Protein AF-A0A514EIB0-F1 (afdb_monomer_lite)

Secondary structure (DSSP, 8-state):
----------------------------PPPP------S-PPPPPPPPP---PPPP---------------------PPPPPHHHHHHHHHHHHHHHHHHHHT-SSHHHHHHHHHHHHHHHHTT--SSS-HHHIIIIIIHHHHHHTTTPPP---S-GGGGGT--HHHHHHHHHHHHHHHHHHHT-

Radius of gyration: 30.96 Å; chains: 1; bounding box: 53×84×100 Å

Sequence (185 aa):
MKTSLGRSQTGPIQHAQEIAQEHSPAGLSAPHSDARFQEGLPPAPARPRRTTQPVAGVSTPERGSGASQFSPGPAVFAPADTPRQLMARAQKIIDRNARLIRTAPSEDAKLSAIARCCQGLKGAHLFDDGNARTRGMLVVNKLLLENDLRPALMEDPNRFDGFSIDELIAEIKQCQATFAHYSAQ

Foldseek 3Di:
DDDDDDDDDDDDDDDDDDDDDDDDDDDDDDDDDPPPPDDDDDDDDDDDDDDDDDDDDDDDDDDDDDPPPPDPDPPPDDDDDDLVRLVVQLVVLVVQLVVQLVPQPDPLSNLLSLLSSLLSQVVSCNDPDCSLVCSQQPSSQVSCVVSVHAGFPQPGSCCSVDDDSVVSSVRRVVRSVVVVVVVVD

Structure (mmCIF, N/CA/C/O backbone):
data_AF-A0A514EIB0-F1
#
_entry.id   AF-A0A514EIB0-F1
#
loop_
_atom_site.group_PDB
_atom_site.id
_atom_site.type_symbol
_atom_site.label_atom_id
_atom_site.label_alt_id
_atom_site.label_comp_id
_atom_site.label_asym_id
_atom_site.label_entity_id
_atom_site.label_seq_id
_atom_site.pdbx_PDB_ins_code
_atom_site.Cartn_x
_atom_site.Cartn_y
_atom_site.Cartn_z
_atom_site.occupancy
_atom_site.B_iso_or_equiv
_atom_site.auth_seq_id
_atom_site.auth_comp_id
_atom_site.auth_asym_id
_atom_site.auth_atom_id
_atom_site.pdbx_PDB_model_num
ATOM 1 N N . MET A 1 1 ? 27.616 -22.445 62.007 1.00 39.69 1 MET A N 1
ATOM 2 C CA . MET A 1 1 ? 27.258 -23.872 62.191 1.00 39.69 1 MET A CA 1
ATOM 3 C C . MET A 1 1 ? 26.067 -24.152 61.270 1.00 39.69 1 MET A C 1
ATOM 5 O O . MET A 1 1 ? 25.085 -23.449 61.419 1.00 39.69 1 MET A O 1
ATOM 9 N N . LYS A 1 2 ? 26.293 -24.777 60.094 1.00 39.00 2 LYS A N 1
ATOM 10 C CA . LYS A 1 2 ? 25.853 -26.151 59.697 1.00 39.00 2 LYS A CA 1
ATOM 11 C C . LYS A 1 2 ? 24.305 -26.292 59.764 1.00 39.00 2 LYS A C 1
ATOM 13 O O . LYS A 1 2 ? 23.784 -26.084 60.843 1.00 39.00 2 LYS A O 1
ATOM 18 N N . THR A 1 3 ? 23.506 -26.573 58.715 1.00 39.53 3 THR A N 1
ATOM 19 C CA . THR A 1 3 ? 23.655 -27.517 57.575 1.00 39.53 3 THR A CA 1
ATOM 20 C C . THR A 1 3 ? 22.498 -27.419 56.541 1.00 39.53 3 THR A C 1
ATOM 22 O O . THR A 1 3 ? 21.392 -27.043 56.906 1.00 39.53 3 THR A O 1
ATOM 25 N N . SER A 1 4 ? 22.813 -27.845 55.298 1.00 42.53 4 SER A N 1
ATOM 26 C CA . SER A 1 4 ? 22.027 -28.444 54.174 1.00 42.53 4 SER A CA 1
ATOM 27 C C . SER A 1 4 ? 20.788 -27.727 53.600 1.00 42.53 4 SER A C 1
ATOM 29 O O . SER A 1 4 ? 19.801 -27.561 54.300 1.00 42.53 4 SER A O 1
ATOM 31 N N . LEU A 1 5 ? 20.761 -27.247 52.342 1.00 45.09 5 LEU A N 1
ATOM 32 C CA . LEU A 1 5 ? 20.793 -27.934 51.022 1.00 45.09 5 LEU A CA 1
ATOM 33 C C . LEU A 1 5 ? 19.749 -29.053 50.834 1.00 45.09 5 LEU A C 1
ATOM 35 O O . LEU A 1 5 ? 19.984 -30.196 51.211 1.00 45.09 5 LEU A O 1
ATOM 39 N N . GLY A 1 6 ? 18.661 -28.724 50.130 1.00 44.00 6 GLY A N 1
ATOM 40 C CA . GLY A 1 6 ? 17.777 -29.669 49.447 1.00 44.00 6 GLY A CA 1
ATOM 41 C C . GLY A 1 6 ? 17.762 -29.373 47.944 1.00 44.00 6 GLY A C 1
ATOM 42 O O . GLY A 1 6 ? 17.186 -28.380 47.512 1.00 44.00 6 GLY A O 1
ATOM 43 N N . ARG A 1 7 ? 18.432 -30.220 47.153 1.00 48.41 7 ARG A N 1
ATOM 44 C CA . ARG A 1 7 ? 18.275 -30.341 45.692 1.00 48.41 7 ARG A CA 1
ATOM 45 C C . ARG A 1 7 ? 17.220 -31.411 45.410 1.00 48.41 7 ARG A C 1
ATOM 47 O O . ARG A 1 7 ? 17.312 -32.483 45.998 1.00 48.41 7 ARG A O 1
ATOM 54 N N . SER A 1 8 ? 16.326 -31.178 44.451 1.00 45.25 8 SER A N 1
ATOM 55 C CA . SER A 1 8 ? 15.713 -32.197 43.572 1.00 45.25 8 SER A CA 1
ATOM 56 C C . SER A 1 8 ? 14.836 -31.499 42.534 1.00 45.25 8 SER A C 1
ATOM 58 O O . SER A 1 8 ? 14.226 -30.494 42.865 1.00 45.25 8 SER A O 1
ATOM 60 N N . GLN A 1 9 ? 14.652 -31.939 41.297 1.00 46.66 9 GLN A N 1
ATOM 61 C CA . GLN A 1 9 ? 15.405 -32.754 40.345 1.00 46.66 9 GLN A CA 1
ATOM 62 C C . GLN A 1 9 ? 14.824 -32.327 38.984 1.00 46.66 9 GLN A C 1
ATOM 64 O O . GLN A 1 9 ? 13.614 -32.167 38.844 1.00 46.66 9 GLN A O 1
ATOM 69 N N . THR A 1 10 ? 15.683 -32.113 37.997 1.00 43.53 10 THR A N 1
ATOM 70 C CA . THR A 1 10 ? 15.323 -31.981 36.583 1.00 43.53 10 THR A CA 1
ATOM 71 C C . THR A 1 10 ? 15.019 -33.361 36.005 1.00 43.53 10 THR A C 1
ATOM 73 O O . THR A 1 10 ? 15.870 -34.244 36.094 1.00 43.53 10 THR A O 1
ATOM 76 N N . GLY A 1 11 ? 13.861 -33.524 35.366 1.00 37.38 11 GLY A N 1
ATOM 77 C CA . GLY A 1 11 ? 13.565 -34.636 34.461 1.00 37.38 11 GLY A CA 1
ATOM 78 C C . GLY A 1 11 ? 13.187 -34.094 33.074 1.00 37.38 11 GLY A C 1
ATOM 79 O O . GLY A 1 11 ? 12.443 -33.114 33.015 1.00 37.38 11 GLY A O 1
ATOM 80 N N . PRO A 1 12 ? 13.702 -34.662 31.968 1.00 43.81 12 PRO A N 1
ATOM 81 C CA . PRO A 1 12 ? 13.370 -34.239 30.611 1.00 43.81 12 PRO A CA 1
ATOM 82 C C . PRO A 1 12 ? 12.111 -34.961 30.109 1.00 43.81 12 PRO A C 1
ATOM 84 O O . PRO A 1 12 ? 11.992 -36.174 30.260 1.00 43.81 12 PRO A O 1
ATOM 87 N N . ILE A 1 13 ? 11.199 -34.239 29.456 1.00 41.59 13 ILE A N 1
ATOM 88 C CA . ILE A 1 13 ? 10.152 -34.853 28.630 1.00 41.59 13 ILE A CA 1
ATOM 89 C C . ILE A 1 13 ? 10.617 -34.750 27.177 1.00 41.59 13 ILE A C 1
ATOM 91 O O . ILE A 1 13 ? 10.621 -33.673 26.582 1.00 41.59 13 ILE A O 1
ATOM 95 N N . GLN A 1 14 ? 11.079 -35.880 26.646 1.00 43.31 14 GLN A N 1
ATOM 96 C CA . GLN A 1 14 ? 11.332 -36.103 25.228 1.00 43.31 14 GLN A CA 1
ATOM 97 C C . GLN A 1 14 ? 10.081 -36.681 24.550 1.00 43.31 14 GLN A C 1
ATOM 99 O O . GLN A 1 14 ? 9.364 -37.480 25.143 1.00 43.31 14 GLN A O 1
ATOM 104 N N . HIS A 1 15 ? 9.939 -36.325 23.272 1.00 37.16 15 HIS A N 1
ATOM 105 C CA . HIS A 1 15 ? 9.245 -37.036 22.195 1.00 37.16 15 HIS A CA 1
ATOM 106 C C . HIS A 1 15 ? 7.719 -37.224 22.242 1.00 37.16 15 HIS A C 1
ATOM 108 O O . HIS A 1 15 ? 7.193 -38.119 22.890 1.00 37.16 15 HIS A O 1
ATOM 114 N N . ALA A 1 16 ? 7.052 -36.506 21.334 1.00 40.28 16 ALA A N 1
ATOM 115 C CA . ALA A 1 16 ? 6.140 -37.123 20.371 1.00 40.28 16 ALA A CA 1
ATOM 116 C C . ALA A 1 16 ? 6.219 -36.348 19.037 1.00 40.28 16 ALA A C 1
ATOM 118 O O . ALA A 1 16 ? 5.745 -35.219 18.924 1.00 40.28 16 ALA A O 1
ATOM 119 N N . GLN A 1 17 ? 6.910 -36.938 18.060 1.00 40.88 17 GLN A N 1
ATOM 120 C CA . GLN A 1 17 ? 6.708 -36.699 16.627 1.00 40.88 17 GLN A CA 1
ATOM 121 C C . GLN A 1 17 ? 5.754 -37.788 16.111 1.00 40.88 17 GLN A C 1
ATOM 123 O O . GLN A 1 17 ? 5.629 -38.820 16.768 1.00 40.88 17 GLN A O 1
ATOM 128 N N . GLU A 1 18 ? 5.194 -37.565 14.914 1.00 34.59 18 GLU A N 1
ATOM 129 C CA . GLU A 1 18 ? 4.350 -38.488 14.125 1.00 34.59 18 GLU A CA 1
ATOM 130 C C . GLU A 1 18 ? 2.862 -38.415 14.533 1.00 34.59 18 GLU A C 1
ATOM 132 O O . GLU A 1 18 ? 2.504 -38.600 15.687 1.00 34.59 18 GLU A O 1
ATOM 137 N N . ILE A 1 19 ? 1.931 -38.005 13.665 1.00 40.59 19 ILE A N 1
ATOM 138 C CA . ILE A 1 19 ? 1.515 -38.704 12.441 1.00 40.59 19 ILE A CA 1
ATOM 139 C C . ILE A 1 19 ? 1.072 -37.697 11.364 1.00 40.59 19 ILE A C 1
ATOM 141 O O . ILE A 1 19 ? 0.271 -36.794 11.610 1.00 40.59 19 ILE A O 1
ATOM 145 N N . ALA A 1 20 ? 1.582 -37.902 10.151 1.00 36.16 20 ALA A N 1
ATOM 146 C CA . ALA A 1 20 ? 1.023 -37.400 8.904 1.00 36.16 20 ALA A CA 1
ATOM 147 C C . ALA A 1 20 ? 0.007 -38.415 8.360 1.00 36.16 20 ALA A C 1
ATOM 149 O O . ALA A 1 20 ? 0.316 -39.600 8.374 1.00 36.16 20 ALA A O 1
ATOM 150 N N . GLN A 1 21 ? -1.142 -37.956 7.852 1.00 35.81 21 GLN A N 1
ATOM 151 C CA . GLN A 1 21 ? -1.879 -38.523 6.703 1.00 35.81 21 GLN A CA 1
ATOM 152 C C . GLN A 1 21 ? -3.160 -37.702 6.478 1.00 35.81 21 GLN A C 1
ATOM 154 O O . GLN A 1 21 ? -3.948 -37.483 7.389 1.00 35.81 21 GLN A O 1
ATOM 159 N N . GLU A 1 22 ? -3.204 -36.976 5.362 1.00 36.25 22 GLU A N 1
ATOM 160 C CA . GLU A 1 22 ? -4.049 -37.284 4.197 1.00 36.25 22 GLU A CA 1
ATOM 161 C C . GLU A 1 22 ? -5.523 -36.915 4.383 1.00 36.25 22 GLU A C 1
ATOM 163 O O . GLU A 1 22 ? -6.283 -37.645 4.994 1.00 36.25 22 GLU A O 1
ATOM 168 N N . HIS A 1 23 ? -5.934 -35.811 3.753 1.00 38.06 23 HIS A N 1
ATOM 169 C CA . HIS A 1 23 ? -7.174 -35.765 2.978 1.00 38.06 23 HIS A CA 1
ATOM 170 C C . HIS A 1 23 ? -7.097 -34.620 1.958 1.00 38.06 23 HIS A C 1
ATOM 172 O O . HIS A 1 23 ? -7.305 -33.451 2.272 1.00 38.06 23 HIS A O 1
ATOM 178 N N . SER A 1 24 ? -6.778 -34.986 0.714 1.00 36.78 24 SER A N 1
ATOM 179 C CA . SER A 1 24 ? -7.156 -34.220 -0.477 1.00 36.78 24 SER A CA 1
ATOM 180 C C . SER A 1 24 ? -8.652 -34.395 -0.733 1.00 36.78 24 SER A C 1
ATOM 182 O O . SER A 1 24 ? -9.109 -35.539 -0.776 1.00 36.78 24 SER A O 1
ATOM 184 N N . PRO A 1 25 ? -9.392 -33.321 -1.039 1.00 44.09 25 PRO A N 1
ATOM 185 C CA . PRO A 1 25 ? -10.568 -33.421 -1.876 1.00 44.09 25 PRO A CA 1
ATOM 186 C C . PRO A 1 25 ? -10.284 -32.853 -3.269 1.00 44.09 25 PRO A C 1
ATOM 188 O O . PRO A 1 25 ? -9.871 -31.711 -3.461 1.00 44.09 25 PRO A O 1
ATOM 191 N N . ALA A 1 26 ? -10.515 -33.744 -4.224 1.00 34.06 26 ALA A N 1
ATOM 192 C CA . ALA A 1 26 ? -10.728 -33.554 -5.644 1.00 34.06 26 ALA A CA 1
ATOM 193 C C . ALA A 1 26 ? -11.260 -32.175 -6.090 1.00 34.06 26 ALA A C 1
ATOM 195 O O . ALA A 1 26 ? -12.262 -31.675 -5.589 1.00 34.06 26 ALA A O 1
ATOM 196 N N . GLY A 1 27 ? -10.621 -31.660 -7.144 1.00 35.91 27 GLY A N 1
ATOM 197 C CA . GLY A 1 27 ? -11.276 -31.234 -8.383 1.00 35.91 27 GLY A CA 1
ATOM 198 C C . GLY A 1 27 ? -12.463 -30.281 -8.270 1.00 35.91 27 GLY A C 1
ATOM 199 O O . GLY A 1 27 ? -13.610 -30.715 -8.300 1.00 35.91 27 GLY A O 1
ATOM 200 N N . LEU A 1 28 ? -12.185 -28.977 -8.306 1.00 35.09 28 LEU A N 1
ATOM 201 C CA . LEU A 1 28 ? -13.162 -27.986 -8.748 1.00 35.09 28 LEU A CA 1
ATOM 202 C C . LEU A 1 28 ? -12.882 -27.626 -10.206 1.00 35.09 28 LEU A C 1
ATOM 204 O O . LEU A 1 28 ? -11.866 -27.022 -10.549 1.00 35.09 28 LEU A O 1
ATOM 208 N N . SER A 1 29 ? -13.800 -28.085 -11.050 1.00 38.69 29 SER A N 1
ATOM 209 C CA . SER A 1 29 ? -13.884 -27.854 -12.483 1.00 38.69 29 SER A CA 1
ATOM 210 C C . SER A 1 29 ? -13.818 -26.369 -12.838 1.00 38.69 29 SER A C 1
ATOM 212 O O . SER A 1 29 ? -14.474 -25.531 -12.221 1.00 38.69 29 SER A O 1
ATOM 214 N N . ALA A 1 30 ? -13.049 -26.065 -13.882 1.00 42.59 30 ALA A N 1
ATOM 215 C CA . ALA A 1 30 ? -13.019 -24.759 -14.521 1.00 42.59 30 ALA A CA 1
ATOM 216 C C . ALA A 1 30 ? -14.420 -24.377 -15.043 1.00 42.59 30 ALA A C 1
ATOM 218 O O . ALA A 1 30 ? -15.066 -25.207 -15.690 1.00 42.59 30 ALA A O 1
ATOM 219 N N . PRO A 1 31 ? -14.899 -23.142 -14.822 1.00 45.41 31 PRO A N 1
ATOM 220 C CA . PRO A 1 31 ? -16.075 -22.653 -15.519 1.00 45.41 31 PRO A CA 1
ATOM 221 C C . PRO A 1 31 ? -15.732 -22.370 -16.986 1.00 45.41 31 PRO A C 1
ATOM 223 O O . PRO A 1 31 ? -14.736 -21.721 -17.309 1.00 45.41 31 PRO A O 1
ATOM 226 N N . HIS A 1 32 ? -16.584 -22.905 -17.856 1.00 41.56 32 HIS A N 1
ATOM 227 C CA . HIS A 1 32 ? -16.588 -22.723 -19.298 1.00 41.56 32 HIS A CA 1
ATOM 228 C C . HIS A 1 32 ? -16.446 -21.249 -19.704 1.00 41.56 32 HIS A C 1
ATOM 230 O O . HIS A 1 32 ? -17.174 -20.375 -19.236 1.00 41.56 32 HIS A O 1
ATOM 236 N N . SER A 1 33 ? -15.525 -21.000 -20.630 1.00 40.53 33 SER A N 1
ATOM 237 C CA . SER A 1 33 ? -15.411 -19.772 -21.404 1.00 40.53 33 SER A CA 1
ATOM 238 C C . SER A 1 33 ? -16.619 -19.641 -22.333 1.00 40.53 33 SER A C 1
ATOM 240 O O . SER A 1 33 ? -16.686 -20.270 -23.389 1.00 40.53 33 SER A O 1
ATOM 242 N N . ASP A 1 34 ? -17.587 -18.823 -21.928 1.00 39.88 34 ASP A N 1
ATOM 243 C CA . ASP A 1 34 ? -18.752 -18.492 -22.742 1.00 39.88 34 ASP A CA 1
ATOM 244 C C . ASP A 1 34 ? -18.348 -17.465 -23.817 1.00 39.88 34 ASP A C 1
ATOM 246 O O . ASP A 1 34 ? -18.194 -16.267 -23.571 1.00 39.88 34 ASP A O 1
ATOM 250 N N . ALA A 1 35 ? -18.104 -17.955 -25.032 1.00 45.22 35 ALA A N 1
ATOM 251 C CA . ALA A 1 35 ? -17.693 -17.175 -26.199 1.00 45.22 35 ALA A CA 1
ATOM 252 C C . ALA A 1 35 ? -18.882 -16.452 -26.869 1.00 45.22 35 ALA A C 1
ATOM 254 O O . ALA A 1 35 ? -19.117 -16.607 -28.066 1.00 45.22 35 ALA A O 1
ATOM 255 N N . ARG A 1 36 ? -19.665 -15.677 -26.105 1.00 47.84 36 ARG A N 1
ATOM 256 C CA . ARG A 1 36 ? -20.861 -14.968 -26.613 1.00 47.84 36 ARG A CA 1
ATOM 257 C C . ARG A 1 36 ? -20.947 -13.490 -26.231 1.00 47.84 36 ARG A C 1
ATOM 259 O O . ARG A 1 36 ? -22.035 -12.962 -26.036 1.00 47.84 36 ARG A O 1
ATOM 266 N N . PHE A 1 37 ? -19.814 -12.797 -26.156 1.00 46.97 37 PHE A N 1
ATOM 267 C CA . PHE A 1 37 ? -19.809 -11.341 -25.971 1.00 46.97 37 PHE A CA 1
ATOM 268 C C . PHE A 1 37 ? -18.723 -10.652 -26.806 1.00 46.97 37 PHE A C 1
ATOM 270 O O . PHE A 1 37 ? -17.887 -9.911 -26.300 1.00 46.97 37 PHE A O 1
ATOM 277 N N . GLN A 1 38 ? -18.720 -10.912 -28.112 1.00 45.69 38 GLN A N 1
ATOM 278 C CA . GLN A 1 38 ? -18.010 -10.082 -29.085 1.00 45.69 38 GLN A CA 1
ATOM 279 C C . GLN A 1 38 ? -18.824 -9.998 -30.369 1.00 45.69 38 GLN A C 1
ATOM 281 O O . GLN A 1 38 ? -18.552 -10.719 -31.314 1.00 45.69 38 GLN A O 1
ATOM 286 N N . GLU A 1 39 ? -19.826 -9.126 -30.400 1.00 48.59 39 GLU A N 1
ATOM 287 C CA . GLU A 1 39 ? -20.305 -8.527 -31.647 1.00 48.59 39 GLU A CA 1
ATOM 288 C C . GLU A 1 39 ? -21.181 -7.316 -31.305 1.00 48.59 39 GLU A C 1
ATOM 290 O O . GLU A 1 39 ? -22.146 -7.433 -30.554 1.00 48.59 39 GLU A O 1
ATOM 295 N N . GLY A 1 40 ? -20.824 -6.137 -31.826 1.00 53.25 40 GLY A N 1
ATOM 296 C CA . GLY A 1 40 ? -21.746 -4.996 -31.871 1.00 53.25 40 GLY A CA 1
ATOM 297 C C . GLY A 1 40 ? -21.392 -3.735 -31.078 1.00 53.25 40 GLY A C 1
ATOM 298 O O . GLY A 1 40 ? -22.308 -3.008 -30.704 1.00 53.25 40 GLY A O 1
ATOM 299 N N . LEU A 1 41 ? -20.114 -3.405 -30.850 1.00 52.34 41 LEU A N 1
ATOM 300 C CA . LEU A 1 41 ? -19.773 -2.019 -30.491 1.00 52.34 41 LEU A CA 1
ATOM 301 C C . LEU A 1 41 ? -19.657 -1.168 -31.771 1.00 52.34 41 LEU A C 1
ATOM 303 O O . LEU A 1 41 ? -18.836 -1.494 -32.631 1.00 52.34 41 LEU A O 1
ATOM 307 N N . PRO A 1 42 ? -20.452 -0.091 -31.931 1.00 64.31 42 PRO A N 1
ATOM 308 C CA . PRO A 1 42 ? -20.315 0.808 -33.071 1.00 64.31 42 PRO A CA 1
ATOM 309 C C . PRO A 1 42 ? -18.974 1.561 -33.007 1.00 64.31 42 PRO A C 1
ATOM 311 O O . PRO A 1 42 ? -18.491 1.866 -31.911 1.00 64.31 42 PRO A O 1
ATOM 314 N N . PRO A 1 43 ? -18.359 1.894 -34.157 1.00 63.28 43 PRO A N 1
ATOM 315 C CA . PRO A 1 43 ? -17.125 2.665 -34.172 1.00 63.28 43 PRO A CA 1
ATOM 316 C C . PRO A 1 43 ? -17.343 4.047 -33.543 1.00 63.28 43 PRO A C 1
ATOM 318 O O . PRO A 1 43 ? -18.335 4.727 -33.813 1.00 63.28 43 PRO A O 1
ATOM 321 N N . ALA A 1 44 ? -16.394 4.468 -32.707 1.00 57.19 44 ALA A N 1
ATOM 322 C CA . ALA A 1 44 ? -16.401 5.790 -32.093 1.00 57.19 44 ALA A CA 1
ATOM 323 C C . ALA A 1 44 ? -16.392 6.898 -33.172 1.00 57.19 44 ALA A C 1
ATOM 325 O O . ALA A 1 44 ? -15.661 6.779 -34.160 1.00 57.19 44 ALA A O 1
ATOM 326 N N . PRO A 1 45 ? -17.155 7.994 -33.001 1.00 60.16 45 PRO A N 1
ATOM 327 C CA . PRO A 1 45 ? -17.174 9.079 -33.973 1.00 60.16 45 PRO A CA 1
ATOM 328 C C . PRO A 1 45 ? -15.811 9.780 -34.049 1.00 60.16 45 PRO A C 1
ATOM 330 O O . PRO A 1 45 ? -15.185 10.095 -33.032 1.00 60.16 45 PRO A O 1
ATOM 333 N N . ALA A 1 46 ? -15.364 10.055 -35.275 1.00 51.97 46 ALA A N 1
ATOM 334 C CA . ALA A 1 46 ? -14.137 10.791 -35.544 1.00 51.97 46 ALA A CA 1
ATOM 335 C C . ALA A 1 46 ? -14.206 12.202 -34.932 1.00 51.97 46 ALA A C 1
ATOM 337 O O . ALA A 1 46 ? -15.089 12.997 -35.257 1.00 51.97 46 ALA A O 1
ATOM 338 N N . ARG A 1 47 ? -13.255 12.535 -34.049 1.00 53.03 47 ARG A N 1
ATOM 339 C CA . ARG A 1 47 ? -13.106 13.901 -33.527 1.00 53.03 47 ARG A CA 1
ATOM 340 C C . ARG A 1 47 ? -12.661 14.842 -34.656 1.00 53.03 47 ARG A C 1
ATOM 342 O O . ARG A 1 47 ? -11.643 14.559 -35.292 1.00 53.03 47 ARG A O 1
ATOM 349 N N . PRO A 1 48 ? -13.337 15.981 -34.882 1.00 45.38 48 PRO A N 1
ATOM 350 C CA . PRO A 1 48 ? -12.864 16.969 -35.840 1.00 45.38 48 PRO A CA 1
ATOM 351 C C . PRO A 1 48 ? -11.538 17.582 -35.367 1.00 45.38 48 PRO A C 1
ATOM 353 O O . PRO A 1 48 ? -11.400 18.018 -34.221 1.00 45.38 48 PRO A O 1
ATOM 356 N N . ARG A 1 49 ? -10.549 17.617 -36.270 1.00 47.47 49 ARG A N 1
ATOM 357 C CA . ARG A 1 49 ? -9.291 18.348 -36.074 1.00 47.47 49 ARG A CA 1
ATOM 358 C C . ARG A 1 49 ? -9.605 19.836 -35.937 1.00 47.47 49 ARG A C 1
ATOM 360 O O . ARG A 1 49 ? -10.113 20.455 -36.866 1.00 47.47 49 ARG A O 1
ATOM 367 N N . ARG A 1 50 ? -9.270 20.415 -34.785 1.00 39.03 50 ARG A N 1
ATOM 368 C CA . ARG A 1 50 ? -9.331 21.861 -34.564 1.00 39.03 50 ARG A CA 1
ATOM 369 C C . ARG A 1 50 ? -8.158 22.509 -35.305 1.00 39.03 50 ARG A C 1
ATOM 371 O O . ARG A 1 50 ? -7.029 22.482 -34.828 1.00 39.03 50 ARG A O 1
ATOM 378 N N . THR A 1 51 ? -8.417 23.050 -36.489 1.00 44.66 51 THR A N 1
ATOM 379 C CA . THR A 1 51 ? -7.512 23.967 -37.192 1.00 44.66 51 THR A CA 1
ATOM 380 C C . THR A 1 51 ? -7.461 25.290 -36.436 1.00 44.66 51 THR A C 1
ATOM 382 O O . THR A 1 51 ? -8.440 26.033 -36.413 1.00 44.66 51 THR A O 1
ATOM 385 N N . THR A 1 52 ? -6.332 25.589 -35.800 1.00 44.84 52 THR A N 1
ATOM 386 C CA . THR A 1 52 ? -6.031 26.928 -35.285 1.00 44.84 52 THR A CA 1
ATOM 387 C C . THR A 1 52 ? -5.518 27.788 -36.437 1.00 44.84 52 THR A C 1
ATOM 389 O O . THR A 1 52 ? -4.444 27.516 -36.971 1.00 44.84 52 THR A O 1
ATOM 392 N N . GLN A 1 53 ? -6.280 28.809 -36.832 1.00 43.12 53 GLN A N 1
ATOM 393 C CA . GLN A 1 53 ? -5.751 29.903 -37.651 1.00 43.12 53 GLN A CA 1
ATOM 394 C C . GLN A 1 53 ? -4.880 30.828 -36.780 1.00 43.12 53 GLN A C 1
ATOM 396 O O . GLN A 1 53 ? -5.219 31.035 -35.612 1.00 43.12 53 GLN A O 1
ATOM 401 N N . PRO A 1 54 ? -3.783 31.397 -37.310 1.00 40.06 54 PRO A N 1
ATOM 402 C CA . PRO A 1 54 ? -2.982 32.374 -36.587 1.00 40.06 54 PRO A CA 1
ATOM 403 C C . PRO A 1 54 ? -3.645 33.757 -36.656 1.00 40.06 54 PRO A C 1
ATOM 405 O O . PRO A 1 54 ? -3.959 34.259 -37.733 1.00 40.06 54 PRO A O 1
ATOM 408 N N . VAL A 1 55 ? -3.849 34.377 -35.493 1.00 46.25 55 VAL A N 1
ATOM 409 C CA . VAL A 1 55 ? -4.291 35.772 -35.381 1.00 46.25 55 VAL A CA 1
ATOM 410 C C . VAL A 1 55 ? -3.073 36.675 -35.568 1.00 46.25 55 VAL A C 1
ATOM 412 O O . VAL A 1 55 ? -2.065 36.524 -34.878 1.00 46.25 55 VAL A O 1
ATOM 415 N N . ALA A 1 56 ? -3.165 37.593 -36.526 1.00 39.78 56 ALA A N 1
ATOM 416 C CA . ALA A 1 56 ? -2.157 38.603 -36.797 1.00 39.78 56 ALA A CA 1
ATOM 417 C C . ALA A 1 56 ? -2.224 39.748 -35.774 1.00 39.78 56 ALA A C 1
ATOM 419 O O . ALA A 1 56 ? -3.302 40.266 -35.489 1.00 39.78 56 ALA A O 1
ATOM 420 N N . GLY A 1 57 ? -1.047 40.186 -35.321 1.00 41.84 57 GLY A N 1
ATOM 421 C CA . GLY A 1 57 ? -0.825 41.508 -34.737 1.00 41.84 57 GLY A CA 1
ATOM 422 C C . GLY A 1 57 ? -0.782 41.546 -33.212 1.00 41.84 57 GLY A C 1
ATOM 423 O O . GLY A 1 57 ? -1.812 41.449 -32.561 1.00 41.84 57 GLY A O 1
ATOM 424 N N . VAL A 1 58 ? 0.413 41.758 -32.655 1.00 39.66 58 VAL A N 1
ATOM 425 C CA . VAL A 1 58 ? 0.710 42.813 -31.669 1.00 39.66 58 VAL A CA 1
ATOM 426 C C . VAL A 1 58 ? 2.232 42.907 -31.503 1.00 39.66 58 VAL A C 1
ATOM 428 O O . VAL A 1 58 ? 2.961 41.921 -31.557 1.00 39.66 58 VAL A O 1
ATOM 431 N N . SER A 1 59 ? 2.667 44.153 -31.395 1.00 36.62 59 SER A N 1
ATOM 432 C CA . SER A 1 59 ? 3.999 44.710 -31.572 1.00 36.62 59 SER A CA 1
ATOM 433 C C . SER A 1 59 ? 5.052 44.277 -30.546 1.00 36.62 59 SER A C 1
ATOM 435 O O . SER A 1 59 ? 4.778 44.079 -29.365 1.00 36.62 59 SER A O 1
ATOM 437 N N . THR A 1 60 ? 6.287 44.224 -31.038 1.00 42.75 60 THR A N 1
ATOM 438 C CA . THR A 1 60 ? 7.562 44.038 -30.336 1.00 42.75 60 THR A CA 1
ATOM 439 C C . THR A 1 60 ? 7.804 45.091 -29.247 1.00 42.75 60 THR A C 1
ATOM 441 O O . THR A 1 60 ? 7.474 46.263 -29.434 1.00 42.75 60 THR A O 1
ATOM 444 N N . PRO A 1 61 ? 8.542 44.722 -28.189 1.00 43.47 61 PRO A N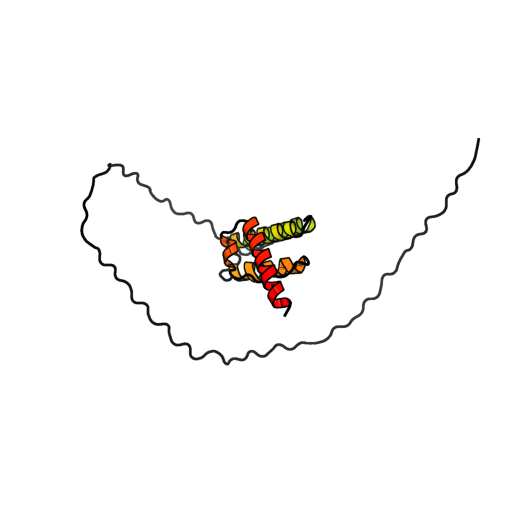 1
ATOM 445 C CA . PRO A 1 61 ? 9.674 45.551 -27.799 1.00 43.47 61 PRO A CA 1
ATOM 446 C C . PRO A 1 61 ? 10.975 44.743 -27.810 1.00 43.47 61 PRO A C 1
ATOM 448 O O . PRO A 1 61 ? 11.042 43.608 -27.335 1.00 43.47 61 PRO A O 1
ATOM 451 N N . GLU A 1 62 ? 12.005 45.361 -28.381 1.00 45.53 62 GLU A N 1
ATOM 452 C CA . GLU A 1 62 ? 13.364 44.842 -28.454 1.00 45.53 62 GLU A CA 1
ATOM 453 C C . GLU A 1 62 ? 13.917 44.474 -27.075 1.00 45.53 62 GLU A C 1
ATOM 455 O O . GLU A 1 62 ? 13.812 45.237 -26.110 1.00 45.53 62 GLU A O 1
ATOM 460 N N . ARG A 1 63 ? 14.566 43.309 -26.989 1.00 40.25 63 ARG A N 1
ATOM 461 C CA . ARG A 1 63 ? 15.384 42.947 -25.834 1.00 40.25 63 ARG A CA 1
ATOM 462 C C . ARG A 1 63 ? 16.581 42.106 -26.272 1.00 40.25 63 ARG A C 1
ATOM 464 O O . ARG A 1 63 ? 16.432 40.939 -26.605 1.00 40.25 63 ARG A O 1
ATOM 471 N N . GLY A 1 64 ? 17.752 42.740 -26.215 1.00 38.16 64 GLY A N 1
ATOM 472 C CA . GLY A 1 64 ? 19.028 42.139 -25.823 1.00 38.16 64 GLY A CA 1
ATOM 473 C C . GLY A 1 64 ? 19.559 40.999 -26.686 1.00 38.16 64 GLY A C 1
ATOM 474 O O . GLY A 1 64 ? 19.250 39.834 -26.457 1.00 38.16 64 GLY A O 1
ATOM 475 N N . SER A 1 65 ? 20.471 41.347 -27.593 1.00 49.69 65 SER A N 1
ATOM 476 C CA . SER A 1 65 ? 21.398 40.415 -28.231 1.00 49.69 65 SER A CA 1
ATOM 477 C C . SER A 1 65 ? 22.197 39.648 -27.168 1.00 49.69 65 SER A C 1
ATOM 479 O O . SER A 1 65 ? 22.981 40.223 -26.415 1.00 49.69 65 SER A O 1
ATOM 481 N N . GLY A 1 66 ? 21.946 38.347 -27.092 1.00 41.56 66 GLY A N 1
ATOM 482 C CA . GLY A 1 66 ? 22.552 37.415 -26.150 1.00 41.56 66 GLY A CA 1
ATOM 483 C C . GLY A 1 66 ? 22.147 35.997 -26.519 1.00 41.56 66 GLY A C 1
ATOM 484 O O . GLY A 1 66 ? 21.553 35.286 -25.714 1.00 41.56 66 GLY A O 1
ATOM 485 N N . ALA A 1 67 ? 22.399 35.608 -27.772 1.00 42.94 67 ALA A N 1
ATOM 486 C CA . ALA A 1 67 ? 22.198 34.247 -28.252 1.00 42.94 67 ALA A CA 1
ATOM 487 C C . ALA A 1 67 ? 23.212 33.310 -27.574 1.00 42.94 67 ALA A C 1
ATOM 489 O O . ALA A 1 67 ? 24.236 32.948 -28.149 1.00 42.94 67 ALA A O 1
ATOM 490 N N . SER A 1 68 ? 22.932 32.928 -26.326 1.00 50.91 68 SER A N 1
ATOM 491 C CA . SER A 1 68 ? 23.528 31.741 -25.729 1.00 50.91 68 SER A CA 1
ATOM 492 C C . SER A 1 68 ? 22.940 30.542 -26.462 1.00 50.91 68 SER A C 1
ATOM 494 O O . SER A 1 68 ? 21.764 30.207 -26.305 1.00 50.91 68 SER A O 1
ATOM 496 N N . GLN A 1 69 ? 23.750 29.962 -27.343 1.00 50.38 69 GLN A N 1
ATOM 497 C CA . GLN A 1 69 ? 23.465 28.720 -28.041 1.00 50.38 69 GLN A CA 1
ATOM 498 C C . GLN A 1 69 ? 23.331 27.609 -26.997 1.00 50.38 69 GLN A C 1
ATOM 500 O O . GLN A 1 69 ? 24.311 26.979 -26.605 1.00 50.38 69 GLN A O 1
ATOM 505 N N . PHE A 1 70 ? 22.114 27.375 -26.513 1.00 57.44 70 PHE A N 1
ATOM 506 C CA . PHE A 1 70 ? 21.816 26.166 -25.764 1.00 57.44 70 PHE A CA 1
ATOM 507 C C . PHE A 1 70 ? 21.739 25.030 -26.783 1.00 57.44 70 PHE A C 1
ATOM 509 O O . PHE A 1 70 ? 20.680 24.744 -27.331 1.00 57.44 70 PHE A O 1
ATOM 516 N N . SER A 1 71 ? 22.887 24.435 -27.103 1.00 52.72 71 SER A N 1
ATOM 517 C CA . SER A 1 71 ? 22.942 23.172 -27.834 1.00 52.72 71 SER A CA 1
ATOM 518 C C . SER A 1 71 ? 22.412 22.085 -26.898 1.00 52.72 71 SER A C 1
ATOM 520 O O . SER A 1 71 ? 23.086 21.782 -25.909 1.00 52.72 71 SER A O 1
ATOM 522 N N . PRO A 1 72 ? 21.227 21.491 -27.139 1.00 59.91 72 PRO A N 1
ATOM 523 C CA . PRO A 1 72 ? 20.826 20.332 -26.369 1.00 59.91 72 PRO A CA 1
ATOM 524 C C . PRO A 1 72 ? 21.762 19.198 -26.786 1.00 59.91 72 PRO A C 1
ATOM 526 O O . PRO A 1 72 ? 21.708 18.707 -27.913 1.00 59.91 72 PRO A O 1
ATOM 529 N N . GLY A 1 73 ? 22.676 18.822 -25.889 1.00 61.25 73 GLY A N 1
ATOM 530 C CA . GLY A 1 73 ? 23.434 17.586 -26.042 1.00 61.25 73 GLY A CA 1
ATOM 531 C C . GLY A 1 73 ? 22.467 16.408 -26.220 1.00 61.25 73 GLY A C 1
ATOM 532 O O . GLY A 1 73 ? 21.314 16.495 -25.784 1.00 61.25 73 GLY A O 1
ATOM 533 N N . PRO A 1 74 ? 22.894 15.314 -26.872 1.00 60.69 74 PRO A N 1
ATOM 534 C CA . PRO A 1 74 ? 22.032 14.158 -27.063 1.00 60.69 74 PRO A CA 1
ATOM 535 C C . PRO A 1 74 ? 21.510 13.704 -25.700 1.00 60.69 74 PRO A C 1
ATOM 537 O O . PRO A 1 74 ? 22.290 13.446 -24.782 1.00 60.69 74 PRO A O 1
ATOM 540 N N . ALA A 1 75 ? 20.186 13.655 -25.558 1.00 60.75 75 ALA A N 1
ATOM 541 C CA . ALA A 1 75 ? 19.543 13.128 -24.368 1.00 60.75 75 ALA A CA 1
ATOM 542 C C . ALA A 1 75 ? 19.964 11.662 -24.221 1.00 60.75 75 ALA A C 1
ATOM 544 O O . ALA A 1 75 ? 19.490 10.787 -24.945 1.00 60.75 75 ALA A O 1
ATOM 545 N N . VAL A 1 76 ? 20.904 11.398 -23.313 1.00 55.47 76 VAL A N 1
ATOM 546 C CA . VAL A 1 76 ? 21.284 10.037 -22.945 1.00 55.47 76 VAL A CA 1
ATOM 547 C C . VAL A 1 76 ? 20.152 9.499 -22.079 1.00 55.47 76 VAL A C 1
ATOM 549 O O . VAL A 1 76 ? 20.121 9.706 -20.868 1.00 55.47 76 VAL A O 1
ATOM 552 N N . PHE A 1 77 ? 19.173 8.859 -22.715 1.00 55.22 77 PHE A N 1
ATOM 553 C CA . PHE A 1 77 ? 18.169 8.087 -21.999 1.00 55.22 77 PHE A CA 1
ATOM 554 C C . PHE A 1 77 ? 18.878 6.896 -21.355 1.00 55.22 77 PHE A C 1
ATOM 556 O O . PHE A 1 77 ? 19.431 6.043 -22.050 1.00 55.22 77 PHE A O 1
ATOM 563 N N . ALA A 1 78 ? 18.899 6.858 -20.022 1.00 59.16 78 ALA A N 1
ATOM 564 C CA . ALA A 1 78 ? 19.330 5.669 -19.304 1.00 59.16 78 ALA A CA 1
ATOM 565 C C . ALA A 1 78 ? 18.483 4.471 -19.779 1.00 59.16 78 ALA A C 1
ATOM 567 O O . ALA A 1 78 ? 17.275 4.635 -19.985 1.00 59.16 78 ALA A O 1
ATOM 568 N N . PRO A 1 79 ? 19.085 3.286 -19.984 1.00 68.00 79 PRO A N 1
ATOM 569 C CA . PRO A 1 79 ? 18.326 2.114 -20.390 1.00 68.00 79 PRO A CA 1
ATOM 570 C C . PRO A 1 79 ? 17.260 1.802 -19.336 1.00 68.00 79 PRO A C 1
ATOM 572 O O . PRO A 1 79 ? 17.519 1.904 -18.136 1.00 68.00 79 PRO A O 1
ATOM 575 N N . ALA A 1 80 ? 16.061 1.438 -19.794 1.00 78.00 80 ALA A N 1
ATOM 576 C CA . ALA A 1 80 ? 14.994 0.986 -18.912 1.00 78.00 80 ALA A CA 1
ATOM 577 C C . ALA A 1 80 ? 15.461 -0.221 -18.079 1.00 78.00 80 ALA A C 1
ATOM 579 O O . ALA A 1 80 ? 16.229 -1.059 -18.565 1.00 78.00 80 ALA A O 1
ATOM 580 N N . AS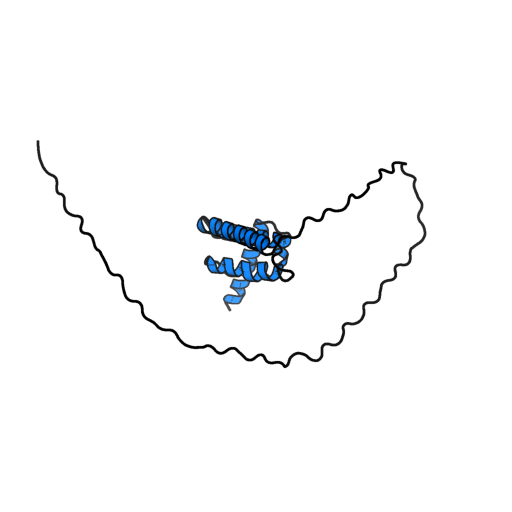P A 1 81 ? 14.989 -0.310 -16.833 1.00 84.12 81 ASP A N 1
ATOM 581 C CA . ASP A 1 81 ? 15.278 -1.449 -15.964 1.00 84.12 81 ASP A CA 1
ATOM 582 C C . ASP A 1 81 ? 14.821 -2.755 -16.637 1.00 84.12 81 ASP A C 1
ATOM 584 O O . ASP A 1 81 ? 13.713 -2.867 -17.164 1.00 84.12 81 ASP A O 1
ATOM 588 N N . THR A 1 82 ? 15.666 -3.783 -16.585 1.00 91.56 82 THR A N 1
ATOM 589 C CA . THR A 1 82 ? 15.285 -5.136 -17.006 1.00 91.56 82 THR A CA 1
ATOM 590 C C . THR A 1 82 ? 14.214 -5.711 -16.068 1.00 91.56 82 THR A C 1
ATOM 592 O O . THR A 1 82 ? 14.184 -5.363 -14.882 1.00 91.56 82 THR A O 1
ATOM 595 N N . PRO A 1 83 ? 13.400 -6.690 -16.513 1.00 90.38 83 PRO A N 1
ATOM 596 C CA . PRO A 1 83 ? 12.422 -7.351 -15.644 1.00 90.38 83 PRO A CA 1
ATOM 597 C C . PRO A 1 83 ? 13.027 -7.888 -14.337 1.00 90.38 83 PRO A C 1
ATOM 599 O O . PRO A 1 83 ? 12.431 -7.766 -13.269 1.00 90.38 83 PRO A O 1
ATOM 602 N N . ARG A 1 84 ? 14.260 -8.413 -14.389 1.00 93.31 84 ARG A N 1
ATOM 603 C CA . ARG A 1 84 ? 14.988 -8.888 -13.201 1.00 93.31 84 ARG A CA 1
ATOM 604 C C . ARG A 1 84 ? 15.299 -7.752 -12.219 1.00 93.31 84 ARG A C 1
ATOM 606 O O . ARG A 1 84 ? 15.183 -7.950 -11.011 1.00 93.31 84 ARG A O 1
ATOM 613 N N . GLN A 1 85 ? 15.691 -6.580 -12.716 1.00 93.25 85 GLN A N 1
ATOM 614 C CA . GLN A 1 85 ? 15.960 -5.404 -11.881 1.00 93.25 85 GLN A CA 1
ATOM 615 C C . GLN A 1 85 ? 14.671 -4.856 -11.257 1.00 93.25 85 GLN A C 1
ATOM 617 O O . GLN A 1 85 ? 14.657 -4.575 -10.057 1.00 93.25 85 GLN A O 1
ATOM 622 N N . LEU A 1 86 ? 13.576 -4.797 -12.023 1.00 93.19 86 LEU A N 1
ATOM 623 C CA . LEU A 1 86 ? 12.257 -4.400 -11.518 1.00 93.19 86 LEU A CA 1
ATOM 624 C C . LEU A 1 86 ? 11.763 -5.340 -10.411 1.00 93.19 86 LEU A C 1
ATOM 626 O O . LEU A 1 86 ? 11.353 -4.875 -9.346 1.00 93.19 86 LEU A O 1
ATOM 630 N N . MET A 1 87 ? 11.882 -6.656 -10.612 1.00 94.06 87 MET A N 1
ATOM 631 C CA . MET A 1 87 ? 11.550 -7.660 -9.596 1.00 94.06 87 MET A CA 1
ATOM 632 C C . MET A 1 87 ? 12.393 -7.494 -8.329 1.00 94.06 87 MET A C 1
ATOM 634 O O . MET A 1 87 ? 11.848 -7.464 -7.227 1.00 94.06 87 MET A O 1
ATOM 638 N N . ALA A 1 88 ? 13.712 -7.323 -8.461 1.00 95.44 88 ALA A N 1
ATOM 639 C CA . ALA A 1 88 ? 14.593 -7.108 -7.313 1.00 95.44 88 ALA A CA 1
ATOM 640 C C . ALA A 1 88 ? 14.240 -5.821 -6.545 1.00 95.44 88 ALA A C 1
ATOM 642 O O . ALA A 1 88 ? 14.257 -5.794 -5.310 1.00 95.44 88 ALA A O 1
ATOM 643 N N . ARG A 1 89 ? 13.871 -4.752 -7.261 1.00 95.25 89 ARG A N 1
ATOM 644 C CA . ARG A 1 89 ? 13.417 -3.493 -6.664 1.00 95.25 89 ARG A CA 1
ATOM 645 C C . ARG A 1 89 ? 12.093 -3.666 -5.921 1.00 95.25 89 ARG A C 1
ATOM 647 O O . ARG A 1 89 ? 11.992 -3.215 -4.780 1.00 95.25 89 ARG A O 1
ATOM 654 N N . ALA A 1 90 ? 11.114 -4.335 -6.530 1.00 96.25 90 ALA A N 1
ATOM 655 C CA . ALA A 1 90 ? 9.839 -4.656 -5.894 1.00 96.25 90 ALA A CA 1
ATOM 656 C C . ALA A 1 90 ? 10.048 -5.481 -4.618 1.00 96.25 90 ALA A C 1
ATOM 658 O O . ALA A 1 90 ? 9.535 -5.114 -3.561 1.00 96.25 90 ALA A O 1
ATOM 659 N N . GLN A 1 91 ? 10.880 -6.525 -4.687 1.00 97.38 91 GLN A N 1
ATOM 660 C CA . GLN A 1 91 ? 11.193 -7.372 -3.539 1.00 97.38 91 GLN A CA 1
ATOM 661 C C . GLN A 1 91 ? 11.800 -6.561 -2.392 1.00 97.38 91 GLN A C 1
ATOM 663 O O . GLN A 1 91 ? 11.342 -6.653 -1.257 1.00 97.38 91 GLN A O 1
ATOM 668 N N . LYS A 1 92 ? 12.755 -5.668 -2.681 1.00 98.00 92 LYS A N 1
ATOM 669 C CA . LYS A 1 92 ? 13.356 -4.789 -1.665 1.00 98.00 92 LYS A CA 1
ATOM 670 C C . LYS A 1 92 ? 12.321 -3.894 -0.969 1.00 98.00 92 LYS A C 1
ATOM 672 O O . LYS A 1 92 ? 12.446 -3.636 0.233 1.00 98.00 92 LYS A O 1
ATOM 677 N N . ILE A 1 93 ? 11.323 -3.402 -1.708 1.00 97.94 93 ILE A N 1
ATOM 678 C CA . ILE A 1 93 ? 10.229 -2.582 -1.164 1.00 97.94 93 ILE A CA 1
ATOM 679 C C . ILE A 1 93 ? 9.335 -3.427 -0.246 1.00 97.94 93 ILE A C 1
ATOM 681 O O . ILE A 1 93 ? 9.058 -3.013 0.882 1.00 97.94 93 ILE A O 1
ATOM 685 N N . ILE A 1 94 ? 8.956 -4.626 -0.691 1.00 97.88 94 ILE A N 1
ATOM 686 C CA . ILE A 1 94 ? 8.112 -5.563 0.063 1.00 97.88 94 ILE A CA 1
ATOM 687 C C . ILE A 1 94 ? 8.824 -6.041 1.337 1.00 97.88 94 ILE A C 1
ATOM 689 O O . ILE A 1 94 ? 8.248 -5.994 2.423 1.00 97.88 94 ILE A O 1
ATOM 693 N N . ASP A 1 95 ? 10.107 -6.396 1.257 1.00 98.44 95 ASP A N 1
ATOM 694 C CA . ASP A 1 95 ? 10.898 -6.822 2.417 1.00 98.44 95 ASP A CA 1
ATOM 695 C C . ASP A 1 95 ? 11.028 -5.707 3.457 1.00 98.44 95 ASP A C 1
ATOM 697 O O . ASP A 1 95 ? 11.019 -5.951 4.668 1.00 98.44 95 ASP A O 1
ATOM 701 N N . ARG A 1 96 ? 11.164 -4.456 2.994 1.00 98.44 96 ARG A N 1
ATOM 702 C CA . ARG A 1 96 ? 11.170 -3.292 3.882 1.00 98.44 96 ARG A CA 1
ATOM 703 C C . ARG A 1 96 ? 9.829 -3.147 4.591 1.00 98.44 96 ARG A C 1
ATOM 705 O O . ARG A 1 96 ? 9.839 -2.922 5.798 1.00 98.44 96 ARG A O 1
ATOM 712 N N . ASN A 1 97 ? 8.714 -3.297 3.879 1.00 98.56 97 ASN A N 1
ATOM 713 C CA . ASN A 1 97 ? 7.385 -3.289 4.485 1.00 98.56 97 ASN A CA 1
ATOM 714 C C . ASN A 1 97 ? 7.257 -4.372 5.562 1.00 98.56 97 ASN A C 1
ATOM 716 O O . ASN A 1 97 ? 6.931 -4.056 6.700 1.00 98.56 97 ASN A O 1
ATOM 720 N N . ALA A 1 98 ? 7.614 -5.618 5.238 1.00 98.25 98 ALA A N 1
ATOM 721 C CA . ALA A 1 98 ? 7.543 -6.734 6.177 1.00 98.25 98 ALA A CA 1
ATOM 722 C C . ALA A 1 98 ? 8.377 -6.488 7.447 1.00 98.25 98 ALA A C 1
ATOM 724 O O . ALA A 1 98 ? 7.939 -6.810 8.549 1.00 98.25 98 ALA A O 1
ATOM 725 N N . ARG A 1 99 ? 9.569 -5.883 7.320 1.00 98.50 99 ARG A N 1
ATOM 726 C CA . ARG A 1 99 ? 10.376 -5.477 8.485 1.00 98.50 99 ARG A CA 1
ATOM 727 C C . ARG A 1 99 ? 9.673 -4.424 9.338 1.00 98.50 99 ARG A C 1
ATOM 729 O O . ARG A 1 99 ? 9.615 -4.599 10.548 1.00 98.50 99 ARG A O 1
ATOM 736 N N . LEU A 1 100 ? 9.153 -3.363 8.718 1.00 98.44 100 LEU A N 1
ATOM 737 C CA . LEU A 1 100 ? 8.486 -2.266 9.427 1.00 98.44 100 LEU A CA 1
ATOM 738 C C . LEU A 1 100 ? 7.220 -2.736 10.149 1.00 98.44 100 LEU A C 1
ATOM 740 O O . LEU A 1 100 ? 6.995 -2.355 11.291 1.00 98.44 100 LEU A O 1
ATOM 744 N N . ILE A 1 101 ? 6.439 -3.599 9.500 1.00 98.31 101 ILE A N 1
ATOM 745 C CA . ILE A 1 101 ? 5.225 -4.203 10.049 1.00 98.31 101 ILE A CA 1
ATOM 746 C C . ILE A 1 101 ? 5.518 -5.030 11.305 1.00 98.31 101 ILE A C 1
ATOM 748 O O . ILE A 1 101 ? 4.832 -4.866 12.309 1.00 98.31 101 ILE A O 1
ATOM 752 N N . ARG A 1 102 ? 6.556 -5.881 11.287 1.00 98.06 102 ARG A N 1
ATOM 753 C CA . ARG A 1 102 ? 6.906 -6.728 12.445 1.00 98.06 102 ARG A CA 1
ATOM 754 C C . ARG A 1 102 ? 7.262 -5.933 13.697 1.00 98.06 102 ARG A C 1
ATOM 756 O O . ARG A 1 102 ? 7.099 -6.439 14.799 1.00 98.06 102 ARG A O 1
ATOM 763 N N . THR A 1 103 ? 7.785 -4.724 13.527 1.00 97.69 103 THR A N 1
ATOM 764 C CA . THR A 1 103 ? 8.205 -3.853 14.631 1.00 97.69 103 THR A CA 1
ATOM 765 C C . THR A 1 103 ? 7.220 -2.712 14.890 1.00 97.69 103 THR A C 1
ATOM 767 O O . THR A 1 103 ? 7.544 -1.799 15.645 1.00 97.69 103 THR A O 1
ATOM 770 N N . ALA A 1 104 ? 6.058 -2.701 14.229 1.00 98.00 104 ALA A N 1
ATOM 771 C CA . ALA A 1 104 ? 5.094 -1.614 14.333 1.00 98.00 104 ALA A CA 1
ATOM 772 C C . ALA A 1 104 ? 4.391 -1.644 15.707 1.00 98.00 104 ALA A C 1
ATOM 774 O O . ALA A 1 104 ? 3.753 -2.644 16.031 1.00 98.00 104 ALA A O 1
ATOM 775 N N . PRO A 1 105 ? 4.459 -0.564 16.510 1.00 97.31 105 PRO A N 1
ATOM 776 C CA . PRO A 1 105 ? 3.861 -0.534 17.848 1.00 97.31 105 PRO A CA 1
ATOM 777 C C . PRO A 1 105 ? 2.345 -0.288 17.847 1.00 97.31 105 PRO A C 1
ATOM 779 O O . PRO A 1 105 ? 1.715 -0.347 18.898 1.00 97.31 105 PRO A O 1
ATOM 782 N N . SER A 1 106 ? 1.757 0.044 16.696 1.00 98.00 106 SER A N 1
ATOM 783 C CA . SER A 1 106 ? 0.347 0.416 16.572 1.00 98.00 106 SER A CA 1
ATOM 784 C C . SER A 1 106 ? -0.195 0.117 15.175 1.00 98.00 106 SER A C 1
ATOM 786 O O . SER A 1 106 ? 0.569 -0.069 14.223 1.00 98.00 106 SER A O 1
ATOM 788 N N . GLU A 1 107 ? -1.522 0.117 15.038 1.00 97.81 107 GLU A N 1
ATOM 789 C CA . GLU A 1 107 ? -2.186 0.026 13.732 1.00 97.81 107 GLU A CA 1
ATOM 790 C C . GLU A 1 107 ? -1.755 1.164 12.800 1.00 97.81 107 GLU A C 1
ATOM 792 O O . GLU A 1 107 ? -1.400 0.908 11.655 1.00 97.81 107 GLU A O 1
ATOM 797 N N . ASP A 1 108 ? -1.656 2.399 13.299 1.00 98.00 108 ASP A N 1
ATOM 798 C CA . ASP A 1 108 ? -1.187 3.548 12.513 1.00 98.00 108 ASP A CA 1
ATOM 799 C C . ASP A 1 108 ? 0.239 3.363 11.986 1.00 98.00 108 ASP A C 1
ATOM 801 O O . ASP A 1 108 ? 0.540 3.716 10.844 1.00 98.00 108 ASP A O 1
ATOM 805 N N . ALA A 1 109 ? 1.121 2.752 12.780 1.00 98.25 109 ALA A N 1
ATOM 806 C CA . ALA A 1 109 ? 2.463 2.418 12.324 1.00 98.25 109 ALA A CA 1
ATOM 807 C C . ALA A 1 109 ? 2.441 1.340 11.225 1.00 98.25 109 ALA A C 1
ATOM 809 O O . ALA A 1 109 ? 3.218 1.429 10.268 1.00 98.25 109 ALA A O 1
ATOM 810 N N . LYS A 1 110 ? 1.522 0.364 11.305 1.00 98.69 110 LYS A N 1
ATOM 811 C CA . LYS A 1 110 ? 1.304 -0.612 10.226 1.00 98.69 110 LYS A CA 1
ATOM 812 C C . LYS A 1 110 ? 0.768 0.065 8.961 1.00 98.69 110 LYS A C 1
ATOM 814 O O . LYS A 1 110 ? 1.303 -0.168 7.879 1.00 98.69 110 LYS A O 1
ATOM 819 N N . LEU A 1 111 ? -0.216 0.957 9.087 1.00 98.50 111 LEU A N 1
ATOM 820 C CA . LEU A 1 111 ? -0.754 1.735 7.966 1.00 98.50 111 LEU A CA 1
ATOM 821 C C . LEU A 1 111 ? 0.332 2.592 7.304 1.00 98.50 111 LEU A C 1
ATOM 823 O O . LEU A 1 111 ? 0.434 2.613 6.079 1.00 98.50 111 LEU A O 1
ATOM 827 N N . SER A 1 112 ? 1.210 3.219 8.093 1.00 98.38 112 SER A N 1
ATOM 828 C CA . SER A 1 112 ? 2.363 3.961 7.568 1.00 98.38 112 SER A CA 1
ATOM 829 C C . SER A 1 112 ? 3.315 3.067 6.770 1.00 98.38 112 SER A C 1
ATOM 831 O O . SER A 1 112 ? 3.783 3.458 5.697 1.00 98.38 112 SER A O 1
ATOM 833 N N . ALA A 1 113 ? 3.593 1.850 7.250 1.00 98.56 113 ALA A N 1
ATOM 834 C CA . ALA A 1 113 ? 4.415 0.886 6.522 1.00 98.56 113 ALA A CA 1
ATOM 835 C C . ALA A 1 113 ? 3.773 0.497 5.177 1.00 98.56 113 ALA A C 1
ATOM 837 O O . ALA A 1 113 ? 4.442 0.575 4.141 1.00 98.56 113 ALA A O 1
ATOM 838 N N . ILE A 1 114 ? 2.471 0.190 5.177 1.00 98.38 114 ILE A N 1
ATOM 839 C CA . ILE A 1 114 ? 1.696 -0.173 3.980 1.00 98.38 114 ILE A CA 1
ATOM 840 C C . ILE A 1 114 ? 1.656 0.982 2.971 1.00 98.38 114 ILE A C 1
ATOM 842 O O . ILE A 1 114 ? 1.938 0.773 1.788 1.00 98.38 114 ILE A O 1
ATOM 846 N N . ALA A 1 115 ? 1.380 2.208 3.423 1.00 97.06 115 ALA A N 1
ATOM 847 C CA . ALA A 1 115 ? 1.366 3.400 2.575 1.00 97.06 115 ALA A CA 1
ATOM 848 C C . ALA A 1 115 ? 2.729 3.621 1.897 1.00 97.06 115 ALA A C 1
ATOM 850 O O . ALA A 1 115 ? 2.808 3.804 0.680 1.00 97.06 115 ALA A O 1
ATOM 851 N N . ARG A 1 116 ? 3.825 3.501 2.661 1.00 96.88 116 ARG A N 1
ATOM 852 C CA . ARG A 1 116 ? 5.200 3.597 2.137 1.00 96.88 116 ARG A CA 1
ATOM 853 C C . ARG A 1 116 ? 5.535 2.473 1.161 1.00 96.88 116 ARG A C 1
ATOM 855 O O . ARG A 1 116 ? 6.249 2.717 0.190 1.00 96.88 116 ARG A O 1
ATOM 862 N N . CYS A 1 117 ? 5.053 1.256 1.412 1.00 97.31 117 CYS A N 1
ATOM 863 C CA . CYS A 1 117 ? 5.200 0.128 0.496 1.00 97.31 117 CYS A CA 1
ATOM 864 C C . CYS A 1 117 ? 4.564 0.456 -0.858 1.00 97.31 117 CYS A C 1
ATOM 866 O O . CYS A 1 117 ? 5.235 0.432 -1.888 1.00 97.31 117 CYS A O 1
ATOM 868 N N . CYS A 1 118 ? 3.295 0.864 -0.842 1.00 95.38 118 CYS A N 1
ATOM 869 C CA . CYS A 1 118 ? 2.538 1.190 -2.042 1.00 95.38 118 CYS A CA 1
ATOM 870 C C . CYS A 1 118 ? 3.182 2.354 -2.811 1.00 95.38 118 CYS A C 1
ATOM 872 O O . CYS A 1 118 ? 3.440 2.232 -4.009 1.00 95.38 118 CYS A O 1
ATOM 874 N N . GLN A 1 119 ? 3.540 3.445 -2.134 1.00 93.19 119 GLN A N 1
ATOM 875 C CA . GLN A 1 119 ? 4.228 4.569 -2.775 1.00 93.19 119 GLN A CA 1
ATOM 876 C C . GLN A 1 119 ? 5.591 4.158 -3.366 1.00 93.19 119 GLN A C 1
ATOM 878 O O . GLN A 1 119 ? 5.967 4.605 -4.449 1.00 93.19 119 GLN A O 1
ATOM 883 N N . GLY A 1 120 ? 6.317 3.248 -2.710 1.00 93.75 120 GLY A N 1
ATOM 884 C CA . GLY A 1 120 ? 7.545 2.668 -3.257 1.00 93.75 120 GLY A CA 1
ATOM 885 C C . GLY A 1 120 ? 7.302 1.887 -4.551 1.00 93.75 120 GLY A C 1
ATOM 886 O O . GLY A 1 120 ? 8.031 2.071 -5.527 1.00 93.75 120 GLY A O 1
ATOM 887 N N . LEU A 1 121 ? 6.259 1.049 -4.580 1.00 93.75 121 LEU A N 1
ATOM 888 C CA . LEU A 1 121 ? 5.881 0.254 -5.755 1.00 93.75 121 LEU A CA 1
ATOM 889 C C . LEU A 1 121 ? 5.413 1.132 -6.923 1.00 93.75 121 LEU A C 1
ATOM 891 O O . LEU A 1 121 ? 5.657 0.789 -8.076 1.00 93.75 121 LEU A O 1
ATOM 895 N N . LYS A 1 122 ? 4.811 2.296 -6.643 1.00 89.62 122 LYS A N 1
ATOM 896 C CA . LYS A 1 122 ? 4.466 3.299 -7.663 1.00 89.62 122 LYS A CA 1
ATOM 897 C C . LYS A 1 122 ? 5.681 3.722 -8.476 1.00 89.62 122 LYS A C 1
ATOM 899 O O . LYS A 1 122 ? 5.643 3.676 -9.699 1.00 89.62 122 LYS A O 1
ATOM 904 N N . GLY A 1 123 ? 6.774 4.078 -7.803 1.00 82.69 123 GLY A N 1
ATOM 905 C CA . GLY A 1 123 ? 8.001 4.521 -8.469 1.00 82.69 123 GLY A CA 1
ATOM 906 C C . GLY A 1 123 ? 8.735 3.425 -9.248 1.00 82.69 123 GLY A C 1
ATOM 907 O O . GLY A 1 123 ? 9.701 3.738 -9.940 1.00 82.69 123 GLY A O 1
ATOM 908 N N . ALA A 1 124 ? 8.325 2.160 -9.111 1.00 87.12 124 ALA A N 1
ATOM 909 C CA . ALA A 1 124 ? 8.922 1.039 -9.822 1.00 87.12 124 ALA A CA 1
ATOM 910 C C . ALA A 1 124 ? 8.233 0.722 -11.161 1.00 87.12 124 ALA A C 1
ATOM 912 O O . ALA A 1 124 ? 8.830 -0.021 -11.924 1.00 87.12 124 ALA A O 1
ATOM 913 N N . HIS A 1 125 ? 7.035 1.265 -11.448 1.00 86.00 125 HIS A N 1
ATOM 914 C CA . HIS A 1 125 ? 6.302 1.055 -12.714 1.00 86.00 125 HIS A CA 1
ATOM 915 C C . HIS A 1 125 ? 6.387 -0.400 -13.225 1.00 86.00 125 HIS A C 1
ATOM 917 O O . HIS A 1 125 ? 6.876 -0.670 -14.314 1.00 86.00 125 HIS A O 1
ATOM 923 N N . LEU A 1 126 ? 5.961 -1.348 -12.383 1.00 89.12 126 LEU A N 1
ATOM 924 C CA . LEU A 1 126 ? 6.211 -2.784 -12.574 1.00 89.12 126 LEU A CA 1
ATOM 925 C C . LEU A 1 126 ? 5.483 -3.400 -13.772 1.00 89.12 126 LEU A C 1
ATOM 927 O O . LEU A 1 126 ? 5.861 -4.479 -14.222 1.00 89.12 126 LEU A O 1
ATOM 931 N N . PHE A 1 127 ? 4.427 -2.745 -14.240 1.00 90.75 127 PHE A N 1
ATOM 932 C CA . PHE A 1 127 ? 3.582 -3.211 -15.332 1.00 90.75 127 PHE A CA 1
ATOM 933 C C . PHE A 1 127 ? 3.464 -2.128 -16.406 1.00 90.75 127 PHE A C 1
ATOM 935 O O . PHE A 1 127 ? 3.570 -0.941 -16.096 1.00 90.75 127 PHE A O 1
ATOM 942 N N . ASP A 1 128 ? 3.165 -2.518 -17.642 1.00 90.44 128 ASP A N 1
ATOM 943 C CA . ASP A 1 128 ? 2.926 -1.560 -18.731 1.00 90.44 128 ASP A CA 1
ATOM 944 C C . ASP A 1 128 ? 1.617 -0.772 -18.528 1.00 90.44 128 ASP A C 1
ATOM 946 O O . ASP A 1 128 ? 1.535 0.413 -18.845 1.00 90.44 128 ASP A O 1
ATOM 950 N N . ASP A 1 129 ? 0.604 -1.406 -17.928 1.00 92.62 129 ASP A N 1
ATOM 951 C CA . ASP A 1 129 ? -0.661 -0.791 -17.512 1.00 92.62 129 ASP A CA 1
ATOM 952 C C . ASP A 1 129 ? -1.132 -1.391 -16.175 1.00 92.62 129 ASP A C 1
ATOM 954 O O . ASP A 1 129 ? -0.638 -2.407 -15.690 1.00 92.62 129 ASP A O 1
ATOM 958 N N . GLY A 1 130 ? -2.095 -0.735 -15.535 1.00 92.12 130 GLY A N 1
ATOM 959 C CA . GLY A 1 130 ? -2.804 -1.261 -14.380 1.00 92.12 130 GLY A CA 1
ATOM 960 C C . GLY A 1 130 ? -2.095 -1.009 -13.057 1.00 92.12 130 GLY A C 1
ATOM 961 O O . GLY A 1 130 ? -2.664 -1.328 -12.022 1.00 92.12 130 GLY A O 1
ATOM 962 N N . ASN A 1 131 ? -0.918 -0.371 -13.047 1.00 93.25 131 ASN A N 1
ATOM 963 C CA . ASN A 1 131 ? -0.141 -0.111 -11.827 1.00 93.25 131 ASN A CA 1
ATOM 964 C C . ASN A 1 131 ? -0.970 0.514 -10.698 1.00 93.25 131 ASN A C 1
ATOM 966 O O . ASN A 1 131 ? -0.891 0.054 -9.559 1.00 93.25 131 ASN A O 1
ATOM 970 N N . ALA A 1 132 ? -1.767 1.543 -11.006 1.00 91.75 132 ALA A N 1
ATOM 971 C CA . ALA A 1 132 ? -2.613 2.205 -10.017 1.00 91.75 132 ALA A CA 1
ATOM 972 C C . ALA A 1 132 ? -3.666 1.242 -9.445 1.00 91.75 132 ALA A C 1
ATOM 974 O O . ALA A 1 132 ? -3.778 1.129 -8.231 1.00 91.75 132 ALA A O 1
ATOM 975 N N . ARG A 1 133 ? -4.374 0.485 -10.297 1.00 93.44 133 ARG A N 1
ATOM 976 C CA . ARG A 1 133 ? -5.398 -0.497 -9.890 1.00 93.44 133 ARG A CA 1
ATOM 977 C C . ARG A 1 133 ? -4.788 -1.646 -9.085 1.00 93.44 133 ARG A C 1
ATOM 979 O O . ARG A 1 133 ? -5.245 -1.934 -7.983 1.00 93.44 133 ARG A O 1
ATOM 986 N N . THR A 1 134 ? -3.705 -2.242 -9.578 1.00 95.00 134 THR A N 1
ATOM 987 C CA . THR A 1 134 ? -2.994 -3.329 -8.893 1.00 95.00 134 THR A CA 1
ATOM 988 C C . THR A 1 134 ? -2.516 -2.884 -7.519 1.00 95.00 134 THR A C 1
ATOM 990 O O . THR A 1 134 ? -2.775 -3.551 -6.525 1.00 95.00 134 THR A O 1
ATOM 993 N N . ARG A 1 135 ? -1.859 -1.728 -7.424 1.00 93.81 135 ARG A N 1
ATOM 994 C CA . ARG A 1 135 ? -1.369 -1.220 -6.144 1.00 93.81 135 ARG A CA 1
ATOM 995 C C . ARG A 1 135 ? -2.513 -0.779 -5.230 1.00 93.81 135 ARG A C 1
ATOM 997 O O . ARG A 1 135 ? -2.631 -1.280 -4.119 1.00 93.81 135 ARG A O 1
ATOM 1004 N N . GLY A 1 136 ? -3.314 0.175 -5.698 1.00 89.62 136 GLY A N 1
ATOM 1005 C CA . GLY A 1 136 ? -4.318 0.882 -4.912 1.00 89.62 136 GLY A CA 1
ATOM 1006 C C . GLY A 1 136 ? -5.468 -0.013 -4.471 1.00 89.62 136 GLY A C 1
ATOM 1007 O O . GLY A 1 136 ? -5.937 0.143 -3.357 1.00 89.62 136 GLY A O 1
ATOM 1008 N N . MET A 1 137 ? -5.888 -0.986 -5.281 1.00 93.56 137 MET A N 1
ATOM 1009 C CA . MET A 1 137 ? -7.014 -1.858 -4.926 1.00 93.56 137 MET A CA 1
ATOM 1010 C C . MET A 1 137 ? -6.555 -3.213 -4.390 1.00 93.56 137 MET A C 1
ATOM 1012 O O . MET A 1 137 ? -7.086 -3.675 -3.382 1.00 93.56 137 MET A O 1
ATOM 1016 N N . LEU A 1 138 ? -5.577 -3.856 -5.039 1.00 96.19 138 LEU A N 1
ATOM 1017 C CA . LEU A 1 138 ? -5.201 -5.234 -4.701 1.00 96.19 138 LEU A CA 1
ATOM 1018 C C . LEU A 1 138 ? -4.107 -5.290 -3.635 1.00 96.19 138 LEU A C 1
ATOM 1020 O O . LEU A 1 138 ? -4.281 -5.952 -2.616 1.00 96.19 138 LEU A O 1
ATOM 1024 N N . VAL A 1 139 ? -2.984 -4.594 -3.838 1.00 96.94 139 VAL A N 1
ATOM 1025 C CA . VAL A 1 139 ? -1.842 -4.663 -2.909 1.00 96.94 139 VAL A CA 1
ATOM 1026 C C . VAL A 1 139 ? -2.191 -4.047 -1.559 1.00 96.94 139 VAL A C 1
ATOM 1028 O O . VAL A 1 139 ? -1.893 -4.662 -0.539 1.00 96.94 139 VAL A O 1
ATOM 1031 N N . VAL A 1 140 ? -2.853 -2.884 -1.531 1.00 97.44 140 VAL A N 1
ATOM 1032 C CA . VAL A 1 140 ? -3.311 -2.264 -0.274 1.00 97.44 140 VAL A CA 1
ATOM 1033 C C . VAL A 1 140 ? -4.164 -3.249 0.524 1.00 97.44 140 VAL A C 1
ATOM 1035 O O . VAL A 1 140 ? -3.820 -3.562 1.660 1.00 97.44 140 VAL A O 1
ATOM 1038 N N . ASN A 1 141 ? -5.220 -3.805 -0.076 1.00 98.12 141 ASN A N 1
ATOM 1039 C CA . ASN A 1 141 ? -6.123 -4.714 0.630 1.00 98.12 141 ASN A CA 1
ATOM 1040 C C . ASN A 1 141 ? -5.469 -6.040 1.016 1.00 98.12 141 ASN A C 1
ATOM 1042 O O . ASN A 1 141 ? -5.716 -6.528 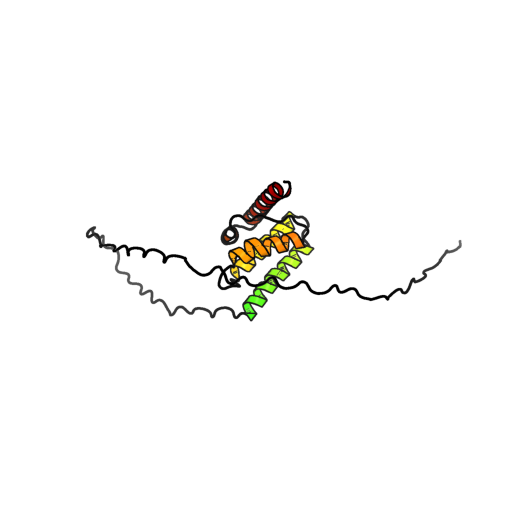2.115 1.00 98.12 141 ASN A O 1
ATOM 1046 N N . LYS A 1 142 ? -4.584 -6.590 0.176 1.00 98.44 142 LYS A N 1
ATOM 1047 C CA . LYS A 1 142 ? -3.782 -7.764 0.538 1.00 98.44 142 LYS A CA 1
ATOM 1048 C C . LYS A 1 142 ? -2.964 -7.499 1.801 1.00 98.44 142 LYS A C 1
ATOM 1050 O O . LYS A 1 142 ? -3.028 -8.286 2.736 1.00 98.44 142 LYS A O 1
ATOM 1055 N N . LEU A 1 143 ? -2.231 -6.386 1.840 1.00 98.38 143 LEU A N 1
ATOM 1056 C CA . LEU A 1 143 ? -1.381 -6.050 2.980 1.00 98.38 143 LEU A CA 1
ATOM 1057 C C . LEU A 1 143 ? -2.193 -5.714 4.236 1.00 98.38 143 LEU A C 1
ATOM 1059 O O . LEU A 1 143 ? -1.741 -6.025 5.332 1.00 98.38 143 LEU A O 1
ATOM 1063 N N . LEU A 1 144 ? -3.367 -5.094 4.102 1.00 98.56 144 LEU A N 1
ATOM 1064 C CA . LEU A 1 144 ? -4.267 -4.861 5.234 1.00 98.56 144 LEU A CA 1
ATOM 1065 C C . LEU A 1 144 ? -4.739 -6.196 5.829 1.00 98.56 144 LEU A C 1
ATOM 1067 O O . LEU A 1 144 ? -4.540 -6.437 7.018 1.00 98.56 144 LEU A O 1
ATOM 1071 N N . LEU A 1 145 ? -5.270 -7.086 4.988 1.00 98.50 145 LEU A N 1
ATOM 1072 C CA . LEU A 1 145 ? -5.792 -8.389 5.401 1.00 98.50 145 LEU A CA 1
ATOM 1073 C C . LEU A 1 145 ? -4.719 -9.295 6.017 1.00 98.50 145 LEU A C 1
ATOM 1075 O O . LEU A 1 145 ? -4.968 -9.922 7.038 1.00 98.50 145 LEU A O 1
ATOM 1079 N N . GLU A 1 146 ? -3.511 -9.328 5.450 1.00 98.19 146 GLU A N 1
ATOM 1080 C CA . GLU A 1 146 ? -2.382 -10.102 5.997 1.00 98.19 146 GLU A CA 1
ATOM 1081 C C . GLU A 1 146 ? -1.922 -9.638 7.385 1.00 98.19 146 GLU A C 1
ATOM 1083 O O . GLU A 1 146 ? -1.136 -10.325 8.031 1.00 98.19 146 GLU A O 1
ATOM 1088 N N . ASN A 1 147 ? -2.361 -8.459 7.828 1.00 98.00 147 ASN A N 1
ATOM 1089 C CA . ASN A 1 147 ? -1.951 -7.846 9.088 1.00 98.00 147 ASN A CA 1
ATOM 1090 C C . ASN A 1 147 ? -3.111 -7.637 10.065 1.00 98.00 147 ASN A C 1
ATOM 1092 O O . ASN A 1 147 ? -2.970 -6.829 10.993 1.00 98.00 147 ASN A O 1
ATOM 1096 N N . ASP A 1 148 ? -4.214 -8.359 9.836 1.00 97.69 148 ASP A N 1
ATOM 1097 C CA . ASP A 1 148 ? -5.464 -8.315 10.601 1.00 97.69 148 ASP A CA 1
ATOM 1098 C C . ASP A 1 148 ? -6.093 -6.915 10.650 1.00 97.69 148 ASP A C 1
ATOM 1100 O O . ASP A 1 148 ? -6.755 -6.534 11.613 1.00 97.69 148 ASP A O 1
ATOM 1104 N N . LEU A 1 149 ? -5.876 -6.121 9.597 1.00 98.12 149 LEU A N 1
ATOM 1105 C CA . LEU A 1 149 ? -6.473 -4.802 9.438 1.00 98.12 149 LEU A CA 1
ATOM 1106 C C . LEU A 1 149 ? -7.700 -4.884 8.531 1.00 98.12 149 LEU A C 1
ATOM 1108 O O . LEU A 1 149 ? -7.780 -5.688 7.600 1.00 98.12 149 LEU A O 1
ATOM 1112 N N . ARG A 1 150 ? -8.657 -3.990 8.777 1.00 97.94 150 ARG A N 1
ATOM 1113 C CA . ARG A 1 150 ? -9.873 -3.888 7.967 1.00 97.94 150 ARG A CA 1
ATOM 1114 C C . ARG A 1 150 ? -9.533 -3.568 6.498 1.00 97.94 150 ARG A C 1
ATOM 1116 O O . ARG A 1 150 ? -8.673 -2.714 6.269 1.00 97.94 150 ARG A O 1
ATOM 1123 N N . PRO A 1 151 ? -10.219 -4.172 5.512 1.00 97.75 151 PRO A N 1
ATOM 1124 C CA . PRO A 1 151 ? -10.130 -3.756 4.113 1.00 97.75 151 PRO A CA 1
ATOM 1125 C C . PRO A 1 151 ? -10.532 -2.295 3.895 1.00 97.75 151 PRO A C 1
ATOM 1127 O O . PRO A 1 151 ? -11.325 -1.732 4.648 1.00 97.75 151 PRO A O 1
ATOM 1130 N N . ALA A 1 152 ? -10.018 -1.700 2.826 1.00 96.62 152 ALA A N 1
ATOM 1131 C CA . ALA A 1 152 ? -10.301 -0.340 2.398 1.00 96.62 152 ALA A CA 1
ATOM 1132 C C . ALA A 1 152 ? -10.991 -0.339 1.023 1.00 96.62 152 ALA A C 1
ATOM 1134 O O . ALA A 1 152 ? -10.477 -0.904 0.050 1.00 96.62 152 ALA A O 1
ATOM 1135 N N . LEU A 1 153 ? -12.139 0.340 0.924 1.00 96.00 153 LEU A N 1
ATOM 1136 C CA . LEU A 1 153 ? -12.788 0.637 -0.357 1.00 96.00 153 LEU A CA 1
ATOM 1137 C C . LEU A 1 153 ? -12.164 1.893 -0.970 1.00 96.00 153 LEU A C 1
ATOM 1139 O O . LEU A 1 153 ? -12.631 3.005 -0.742 1.00 96.00 153 LEU 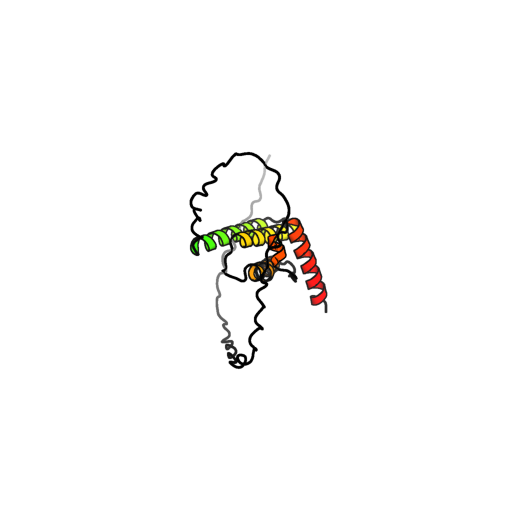A O 1
ATOM 1143 N N . MET A 1 154 ? -11.075 1.708 -1.713 1.00 93.12 154 MET A N 1
ATOM 1144 C CA . MET A 1 154 ? -10.372 2.806 -2.378 1.00 93.12 154 MET A CA 1
ATOM 1145 C C . MET A 1 154 ? -11.190 3.340 -3.561 1.00 93.12 154 MET A C 1
ATOM 1147 O O . MET A 1 154 ? -11.391 2.621 -4.540 1.00 93.12 154 MET A O 1
ATOM 1151 N N . GLU A 1 155 ? -11.626 4.599 -3.486 1.00 88.44 155 GLU A N 1
ATOM 1152 C CA . GLU A 1 155 ? -12.434 5.239 -4.537 1.00 88.44 155 GLU A CA 1
ATOM 1153 C C . GLU A 1 155 ? -11.594 5.640 -5.756 1.00 88.44 155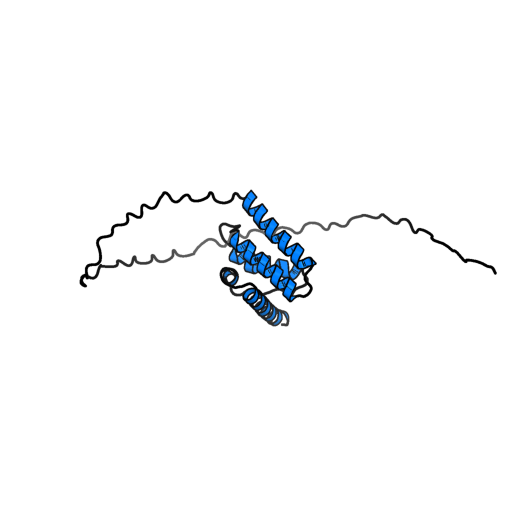 GLU A C 1
ATOM 1155 O O . GLU A 1 155 ? -11.973 5.370 -6.894 1.00 88.44 155 GLU A O 1
ATOM 1160 N N . ASP A 1 156 ? -10.429 6.250 -5.519 1.00 91.00 156 ASP A N 1
ATOM 1161 C CA . ASP A 1 156 ? -9.499 6.658 -6.571 1.00 91.00 156 ASP A CA 1
ATOM 1162 C C . ASP A 1 156 ? -8.095 6.079 -6.321 1.00 91.00 156 ASP A C 1
ATOM 1164 O O . ASP A 1 156 ? -7.354 6.568 -5.458 1.00 91.00 156 ASP A O 1
ATOM 1168 N N . PRO A 1 157 ? -7.671 5.055 -7.087 1.00 87.69 157 PRO A N 1
ATOM 1169 C CA . PRO A 1 157 ? -6.357 4.442 -6.919 1.00 87.69 157 PRO A CA 1
ATOM 1170 C C . PRO A 1 157 ? -5.190 5.374 -7.296 1.00 87.69 157 PRO A C 1
ATOM 1172 O O . PRO A 1 157 ? -4.038 5.067 -6.969 1.00 87.69 157 PRO A O 1
ATOM 1175 N N . ASN A 1 158 ? -5.454 6.502 -7.966 1.00 89.12 158 ASN A N 1
ATOM 1176 C CA . ASN A 1 158 ? -4.425 7.463 -8.365 1.00 89.12 158 ASN A CA 1
ATOM 1177 C C . ASN A 1 158 ? -4.000 8.400 -7.225 1.00 89.12 158 ASN A C 1
ATOM 1179 O O . ASN A 1 158 ? -2.958 9.043 -7.337 1.00 89.12 158 ASN A O 1
ATOM 1183 N N . ARG A 1 159 ? -4.711 8.429 -6.084 1.00 87.25 159 ARG A N 1
ATOM 1184 C CA . ARG A 1 159 ? -4.309 9.231 -4.906 1.00 87.25 159 ARG A CA 1
ATOM 1185 C C . ARG A 1 159 ? -2.895 8.891 -4.402 1.00 87.25 159 ARG A C 1
ATOM 1187 O O . ARG A 1 159 ? -2.178 9.754 -3.903 1.00 87.25 159 ARG A O 1
ATOM 1194 N N . PHE A 1 160 ? -2.423 7.668 -4.662 1.00 84.56 160 PHE A N 1
ATOM 1195 C CA . PHE A 1 160 ? -1.046 7.226 -4.395 1.00 84.56 160 PHE A CA 1
ATOM 1196 C C . PHE A 1 160 ? 0.050 7.939 -5.206 1.00 84.56 160 PHE A C 1
ATOM 1198 O O . PHE A 1 160 ? 1.232 7.747 -4.909 1.00 84.56 160 PHE A O 1
ATOM 1205 N N . ASP A 1 161 ? -0.300 8.737 -6.217 1.00 82.94 161 ASP A N 1
ATOM 1206 C CA . ASP A 1 161 ? 0.677 9.397 -7.084 1.00 82.94 161 ASP A CA 1
ATOM 1207 C C . ASP A 1 161 ? 1.113 10.782 -6.578 1.00 82.94 161 ASP A C 1
ATOM 1209 O O . ASP A 1 161 ? 2.173 11.250 -7.004 1.00 82.94 161 ASP A O 1
ATOM 1213 N N . GLY A 1 162 ? 0.357 11.394 -5.656 1.00 83.38 162 GLY A N 1
ATOM 1214 C CA . GLY A 1 162 ? 0.603 12.757 -5.163 1.00 83.38 162 GLY A CA 1
ATOM 1215 C C . GLY A 1 162 ? 0.450 12.965 -3.654 1.00 83.38 162 GLY A C 1
ATOM 1216 O O . GLY A 1 162 ? 0.896 13.993 -3.157 1.00 83.38 162 GLY A O 1
A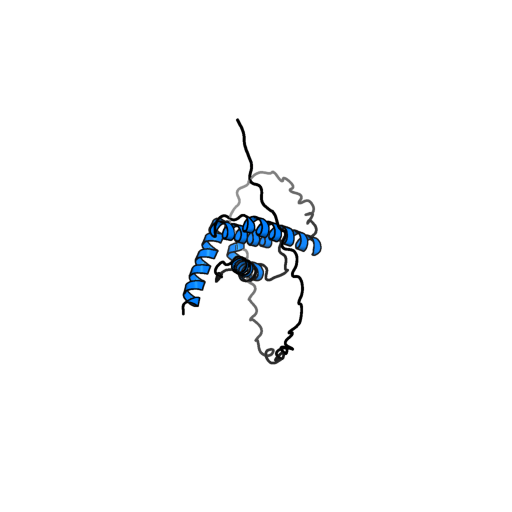TOM 1217 N N . PHE A 1 163 ? -0.133 12.014 -2.920 1.00 92.50 163 PHE A N 1
ATOM 1218 C CA . PHE A 1 163 ? -0.318 12.156 -1.475 1.00 92.50 163 PHE A CA 1
ATOM 1219 C C . PHE A 1 163 ? 0.982 11.882 -0.707 1.00 92.50 163 PHE A C 1
ATOM 1221 O O . PHE A 1 163 ? 1.780 10.999 -1.048 1.00 92.50 163 PHE A O 1
ATOM 1228 N N . SER A 1 164 ? 1.172 12.630 0.375 1.00 95.31 164 SER A N 1
ATOM 1229 C CA . SER A 1 164 ? 2.116 12.316 1.441 1.00 95.31 164 SER A CA 1
ATOM 1230 C C . SER A 1 164 ? 1.712 11.031 2.173 1.00 95.31 164 SER A C 1
ATOM 1232 O O . SER A 1 164 ? 0.609 10.508 2.022 1.00 95.31 164 SER A O 1
ATOM 1234 N N . ILE A 1 165 ? 2.617 10.493 2.994 1.00 96.31 165 ILE A N 1
ATOM 1235 C CA . ILE A 1 165 ? 2.320 9.280 3.768 1.00 96.31 165 ILE A CA 1
ATOM 1236 C C . ILE A 1 165 ? 1.163 9.503 4.744 1.00 96.31 165 ILE A C 1
ATOM 1238 O O . ILE A 1 165 ? 0.327 8.615 4.878 1.00 96.31 165 ILE A O 1
ATOM 1242 N N . ASP A 1 166 ? 1.089 10.666 5.386 1.00 97.06 166 ASP A N 1
ATOM 1243 C CA . ASP A 1 166 ? 0.037 10.952 6.364 1.00 97.06 166 ASP A CA 1
ATOM 1244 C C . ASP A 1 166 ? -1.327 11.113 5.681 1.00 97.06 166 ASP A C 1
ATOM 1246 O O . ASP A 1 166 ? -2.321 10.565 6.156 1.00 97.06 166 ASP A O 1
ATOM 1250 N N . GLU A 1 167 ? -1.363 11.755 4.508 1.00 97.12 167 GLU A N 1
ATOM 1251 C CA . GLU A 1 167 ? -2.565 11.818 3.667 1.00 97.12 167 GLU A CA 1
ATOM 1252 C C . GLU A 1 167 ? -2.998 10.426 3.192 1.00 97.12 167 GLU A C 1
ATOM 1254 O O . GLU A 1 167 ? -4.186 10.122 3.205 1.00 97.12 167 GLU A O 1
ATOM 1259 N N . LEU A 1 168 ? -2.060 9.541 2.836 1.00 96.00 168 LEU A N 1
ATOM 1260 C CA . LEU A 1 168 ? -2.387 8.158 2.472 1.00 96.00 168 LEU A CA 1
ATOM 1261 C C . LEU A 1 168 ? -2.921 7.344 3.652 1.00 96.00 168 LEU A C 1
ATOM 1263 O O . LEU A 1 168 ? -3.808 6.517 3.464 1.00 96.00 168 LEU A O 1
ATOM 1267 N N . ILE A 1 169 ? -2.405 7.554 4.863 1.00 97.81 169 ILE A N 1
ATOM 1268 C CA . ILE A 1 169 ? -2.955 6.909 6.063 1.00 97.81 169 ILE A CA 1
ATOM 1269 C C . ILE A 1 169 ? -4.386 7.398 6.302 1.00 97.81 169 ILE A C 1
ATOM 1271 O O . ILE A 1 169 ? -5.269 6.578 6.551 1.00 97.81 169 ILE A O 1
ATOM 1275 N N . ALA A 1 170 ? -4.622 8.710 6.211 1.00 97.44 170 ALA A N 1
ATOM 1276 C CA . ALA A 1 170 ? -5.953 9.292 6.365 1.00 97.44 170 ALA A CA 1
ATOM 1277 C C . ALA A 1 170 ? -6.931 8.759 5.305 1.00 97.44 170 ALA A C 1
ATOM 1279 O O . ALA A 1 170 ? -8.034 8.339 5.653 1.00 97.44 170 ALA A O 1
ATOM 1280 N N . GLU A 1 171 ? -6.491 8.685 4.048 1.00 96.50 171 GLU A N 1
ATOM 1281 C CA . GLU A 1 171 ? -7.242 8.096 2.939 1.00 96.50 171 GLU A CA 1
ATOM 1282 C C . GLU A 1 171 ? -7.627 6.642 3.231 1.00 96.50 171 GLU A C 1
ATOM 1284 O O . GLU A 1 171 ? -8.798 6.279 3.161 1.00 96.50 171 GLU A O 1
ATOM 1289 N N . ILE A 1 172 ? -6.657 5.804 3.618 1.00 97.50 172 ILE A N 1
ATOM 1290 C CA . ILE A 1 172 ? -6.916 4.391 3.922 1.00 97.50 172 ILE A CA 1
ATOM 1291 C C . ILE A 1 172 ? -7.932 4.269 5.061 1.00 97.50 172 ILE A C 1
ATOM 1293 O O . ILE A 1 172 ? -8.868 3.479 4.952 1.00 97.50 172 ILE A O 1
ATOM 1297 N N . LYS A 1 173 ? -7.799 5.069 6.126 1.00 98.06 173 LYS A N 1
ATOM 1298 C CA . LYS A 1 173 ? -8.748 5.074 7.251 1.00 98.06 173 LYS A CA 1
ATOM 1299 C C . LYS A 1 173 ? -10.156 5.478 6.819 1.00 98.06 173 LYS A C 1
ATOM 1301 O O . LYS A 1 173 ? -11.125 4.842 7.233 1.00 98.06 173 LYS A O 1
ATOM 1306 N N . GLN A 1 174 ? -10.282 6.500 5.974 1.00 97.50 174 GLN A N 1
ATOM 1307 C CA . GLN A 1 174 ? -11.568 6.907 5.411 1.00 97.50 174 GLN A CA 1
ATOM 1308 C C . GLN A 1 174 ? -12.188 5.763 4.600 1.00 97.50 174 GLN A C 1
ATOM 1310 O O . GLN A 1 174 ? -13.331 5.381 4.839 1.00 97.50 174 GLN A O 1
ATOM 1315 N N . CYS A 1 175 ? -11.414 5.142 3.714 1.00 96.88 175 CYS A N 1
ATOM 1316 C CA . CYS A 1 175 ? -11.856 4.007 2.911 1.00 96.88 175 CYS A CA 1
ATOM 1317 C C . CYS A 1 175 ? -12.205 2.762 3.750 1.00 96.88 175 CYS A C 1
ATOM 1319 O O . CYS A 1 175 ? -13.103 2.002 3.380 1.00 96.88 175 CYS A O 1
ATOM 1321 N N . GLN A 1 176 ? -11.541 2.543 4.889 1.00 97.81 176 GLN A N 1
ATOM 1322 C CA . GLN A 1 176 ? -11.896 1.505 5.866 1.00 97.81 176 GLN A CA 1
ATOM 1323 C C . GLN A 1 176 ? -13.219 1.807 6.581 1.00 97.81 176 GLN A C 1
ATOM 1325 O O . GLN A 1 176 ? -13.985 0.886 6.876 1.00 97.81 176 GLN A O 1
ATOM 1330 N N . ALA A 1 177 ? -13.505 3.081 6.868 1.00 97.38 177 ALA A N 1
ATOM 1331 C CA . ALA A 1 177 ? -14.794 3.498 7.416 1.00 97.38 177 ALA A CA 1
ATOM 1332 C C . ALA A 1 177 ? -15.920 3.286 6.393 1.00 97.38 177 ALA A C 1
ATOM 1334 O O . ALA A 1 177 ? -16.961 2.728 6.741 1.00 97.38 177 ALA A O 1
ATOM 1335 N N . THR A 1 178 ? -15.680 3.624 5.122 1.00 96.69 178 THR A N 1
ATOM 1336 C CA . THR A 1 178 ? -16.610 3.337 4.020 1.00 96.69 178 THR A CA 1
ATOM 1337 C C . THR A 1 178 ? -16.868 1.837 3.886 1.00 96.69 178 THR A C 1
ATOM 1339 O O . THR A 1 178 ? -18.021 1.424 3.820 1.00 96.69 178 THR A O 1
ATOM 1342 N N . PHE A 1 179 ? -15.824 1.000 3.917 1.00 97.06 179 PHE A N 1
ATOM 1343 C CA . PHE A 1 179 ? -15.990 -0.458 3.917 1.00 97.06 179 PHE A CA 1
ATOM 1344 C C . PHE A 1 179 ? -16.884 -0.927 5.070 1.00 97.06 179 PHE A C 1
ATOM 1346 O O . PHE A 1 179 ? -17.829 -1.680 4.850 1.00 97.06 179 PHE A O 1
ATOM 1353 N N . ALA A 1 180 ? -16.624 -0.436 6.285 1.00 97.12 180 ALA A N 1
ATOM 1354 C CA . ALA A 1 180 ? -17.381 -0.812 7.474 1.00 97.12 180 ALA A CA 1
ATOM 1355 C C . ALA A 1 180 ? -18.872 -0.465 7.374 1.00 97.12 180 ALA A C 1
ATOM 1357 O O . ALA A 1 180 ? -19.711 -1.224 7.852 1.00 97.12 180 ALA A O 1
ATOM 1358 N N . HIS A 1 181 ? -19.194 0.667 6.745 1.00 96.31 181 HIS A N 1
ATOM 1359 C CA . HIS A 1 181 ? -20.571 1.088 6.514 1.00 96.31 181 HIS A CA 1
ATOM 1360 C C . HIS A 1 181 ? -21.347 0.097 5.632 1.00 96.31 181 HIS A C 1
ATOM 1362 O O . HIS A 1 181 ? -22.511 -0.182 5.912 1.00 96.31 181 HIS A O 1
ATOM 1368 N N . TYR A 1 182 ? -20.704 -0.455 4.598 1.00 95.25 182 TYR A N 1
ATOM 1369 C CA . TYR A 1 182 ? -21.332 -1.423 3.694 1.00 95.25 182 TYR A CA 1
ATOM 1370 C C . TYR A 1 182 ? -21.282 -2.863 4.209 1.00 95.25 182 TYR A C 1
ATOM 1372 O O . TYR A 1 182 ? -22.155 -3.648 3.870 1.00 95.25 182 TYR A O 1
ATOM 1380 N N . SER A 1 183 ? -20.294 -3.224 5.034 1.00 93.62 183 SER A N 1
ATOM 1381 C CA . SER A 1 183 ? -20.184 -4.581 5.586 1.00 93.62 183 SER A CA 1
ATOM 1382 C C . SER A 1 183 ? -21.107 -4.847 6.781 1.00 93.62 183 SER A C 1
ATOM 1384 O O . SER A 1 183 ? -21.163 -5.974 7.260 1.00 93.62 183 SER A O 1
ATOM 1386 N N . ALA A 1 184 ? -21.741 -3.806 7.327 1.00 85.19 184 ALA A N 1
ATOM 1387 C CA . ALA A 1 184 ? -22.659 -3.898 8.465 1.00 85.19 184 ALA A CA 1
ATOM 1388 C C . ALA A 1 184 ? -24.140 -4.025 8.053 1.00 85.19 184 ALA A C 1
ATOM 1390 O O . ALA A 1 184 ? -25.004 -4.062 8.930 1.00 85.19 184 ALA A O 1
ATOM 1391 N N . GLN A 1 185 ? -24.420 -4.045 6.747 1.00 66.31 185 GLN A N 1
ATOM 1392 C CA . GLN A 1 185 ? -25.744 -4.259 6.155 1.00 66.31 185 GLN A CA 1
ATOM 1393 C C . GLN A 1 185 ? -25.920 -5.736 5.802 1.00 66.31 185 GLN A C 1
ATOM 1395 O O . GLN A 1 185 ? -27.055 -6.232 5.970 1.00 66.31 185 GLN A O 1
#

pLDDT: mean 73.6, std 24.97, range [34.06, 98.69]

Organism: NCBI:txid152263